Protein 3P9Z (pdb70)

Secondary structure (DSSP, 8-state):
--EEEESSS--TTSEEE--EEEEE----S--TT-SEEEES-HHHHHHHHHHTTT-TTT--TTS-EEESSHHHHHHHHHTT--B------HHHHTT-EEEEEEESS-SS-HHHHHHHTT-EEEEEEEEEEEE----HHHHHHHSPPTT-EEEE-SHHHHHHHHHHS---TT-EEEESSHHHHHHHHHTT--EEE-SSSSHHHHHHHHHHT-

Structure (mmCIF, N/CA/C/O backbone):
data_3P9Z
#
_entry.id   3P9Z
#
_cell.length_a   55.407
_cell.length_b   57.676
_cell.length_c   74.624
_cell.angle_alpha   90.00
_cell.angle_beta   90.00
_cell.angle_gamma   90.00
#
_symmetry.space_group_name_H-M   'P 21 21 21'
#
loop_
_entity.id
_entity.type
_entity.pdbx_description
1 polymer 'Uroporphyrinogen III cosynthase (HemD)'
2 non-polymer 'MALONATE ION'
3 water water
#
loop_
_atom_site.group_PDB
_atom_site.id
_atom_site.type_symbol
_atom_site.label_atom_id
_atom_site.label_alt_id
_atom_site.label_comp_id
_atom_site.label_asym_id
_atom_site.label_entity_id
_atom_site.label_seq_id
_atom_site.pdbx_PDB_ins_code
_atom_site.Cartn_x
_atom_site.Cartn_y
_atom_site.Cartn_z
_atom_site.occupancy
_atom_site.B_iso_or_equiv
_atom_site.auth_seq_id
_atom_site.auth_comp_id
_atom_site.auth_asym_id
_atom_site.auth_atom_id
_atom_site.pdbx_PDB_model_num
ATOM 9 N N . ARG A 1 5 ? 22.022 31.547 -0.707 1.00 36.91 2 ARG A N 1
ATOM 10 C CA . ARG A 1 5 ? 20.814 31.107 0.002 1.00 35.07 2 ARG A CA 1
ATOM 11 C C . ARG A 1 5 ? 21.126 30.745 1.460 1.00 33.61 2 ARG A C 1
ATOM 12 O O . ARG A 1 5 ? 22.167 30.166 1.731 1.00 33.15 2 ARG A O 1
ATOM 20 N N . GLU A 1 6 ? 20.227 31.102 2.377 1.00 32.04 3 GLU A N 1
ATOM 21 C CA . GLU A 1 6 ? 20.371 30.781 3.797 1.00 31.51 3 GLU A CA 1
ATOM 22 C C . GLU A 1 6 ? 20.037 29.314 4.078 1.00 29.79 3 GLU A C 1
ATOM 23 O O . GLU A 1 6 ? 19.013 28.822 3.629 1.00 29.40 3 GLU A O 1
ATOM 29 N N . ILE A 1 7 ? 20.882 28.645 4.851 1.00 28.08 4 ILE A N 1
ATOM 30 C CA . ILE A 1 7 ? 20.649 27.269 5.272 1.00 27.14 4 ILE A CA 1
ATOM 31 C C . ILE A 1 7 ? 20.059 27.243 6.701 1.00 27.04 4 ILE A C 1
ATOM 32 O O . ILE A 1 7 ? 20.677 27.744 7.657 1.00 27.12 4 ILE A O 1
ATOM 37 N N . VAL A 1 8 ? 18.861 26.669 6.825 1.00 25.51 5 VAL A N 1
ATOM 38 C CA . VAL A 1 8 ? 18.142 26.596 8.102 1.00 24.94 5 VAL A CA 1
ATOM 39 C C . VAL A 1 8 ? 17.861 25.141 8.527 1.00 24.69 5 VAL A C 1
ATOM 40 O O . VAL A 1 8 ? 17.294 24.356 7.766 1.00 24.49 5 VAL A O 1
ATOM 44 N N . TRP A 1 9 ? 18.262 24.799 9.753 1.00 24.21 6 TRP A N 1
ATOM 45 C CA . TRP A 1 9 ? 17.996 23.490 10.337 1.00 23.58 6 TRP A CA 1
ATOM 46 C C . TRP A 1 9 ? 16.641 23.520 11.038 1.00 24.42 6 TRP A C 1
ATOM 47 O O . TRP A 1 9 ? 16.346 24.439 11.816 1.00 24.64 6 TRP A O 1
ATOM 58 N N . VAL A 1 10 ? 15.819 22.516 10.757 1.00 23.66 7 VAL A N 1
ATOM 59 C CA . VAL A 1 10 ? 14.556 22.312 11.439 1.00 22.84 7 VAL A CA 1
ATOM 60 C C . VAL A 1 10 ? 14.761 20.986 12.166 1.00 23.15 7 VAL A C 1
ATOM 61 O O . VAL A 1 10 ? 14.682 19.908 11.568 1.00 21.55 7 VAL A O 1
ATOM 65 N N . HIS A 1 11 ? 15.043 21.084 13.464 1.00 23.34 8 HIS A N 1
ATOM 66 C CA . HIS A 1 11 ? 15.709 20.017 14.200 1.00 24.11 8 HIS A CA 1
ATOM 67 C C . HIS A 1 11 ? 15.509 20.250 15.718 1.00 24.64 8 HIS A C 1
ATOM 68 O O . HIS A 1 11 ? 14.878 21.226 16.138 1.00 23.86 8 HIS A O 1
ATOM 75 N N . SER A 1 12 ? 16.027 19.351 16.537 1.00 25.45 9 SER A N 1
ATOM 76 C CA . SER A 1 12 ? 15.771 19.418 17.992 1.00 26.54 9 SER A CA 1
ATOM 77 C C . SER A 1 12 ? 16.835 20.197 18.776 1.00 27.05 9 SER A C 1
ATOM 78 O O . SER A 1 12 ? 16.636 20.518 19.949 1.00 27.09 9 SER A O 1
ATOM 81 N N . GLN A 1 13 ? 17.947 20.511 18.117 1.00 28.25 10 GLN A N 1
ATOM 82 C CA . GLN A 1 13 ? 19.085 21.142 18.774 1.00 29.23 10 GLN A CA 1
ATOM 83 C C . GLN A 1 13 ? 19.739 22.144 17.856 1.00 29.15 10 GLN A C 1
ATOM 84 O O . GLN A 1 13 ? 19.774 21.946 16.646 1.00 29.20 10 GLN A O 1
ATOM 90 N N . ARG A 1 14 ? 20.260 23.215 18.439 1.00 28.57 11 ARG A N 1
ATOM 91 C CA . ARG A 1 14 ? 20.932 24.259 17.690 1.00 28.72 11 ARG A CA 1
ATOM 92 C C . ARG A 1 14 ? 22.215 23.717 17.072 1.00 27.78 11 ARG A C 1
ATOM 93 O O . ARG A 1 14 ? 22.987 22.998 17.722 1.00 26.25 11 ARG A O 1
ATOM 101 N N . ILE A 1 15 ? 22.399 24.027 15.794 1.00 27.26 12 ILE A N 1
ATOM 102 C CA . ILE A 1 15 ? 23.632 23.713 15.094 1.00 27.15 12 ILE A CA 1
ATOM 103 C C . ILE A 1 15 ? 24.302 25.049 14.722 1.00 27.63 12 ILE A C 1
ATOM 104 O O . ILE A 1 15 ? 24.047 25.622 13.659 1.00 28.06 12 ILE A O 1
ATOM 109 N N . ALA A 1 16 ? 25.117 25.556 15.649 1.00 27.41 13 ALA A N 1
ATOM 110 C CA . ALA A 1 16 ? 25.839 26.837 15.495 1.00 27.16 13 ALA A CA 1
ATOM 111 C C . ALA A 1 16 ? 26.845 26.746 14.354 1.00 26.55 13 ALA A C 1
ATOM 112 O O . ALA A 1 16 ? 27.493 25.730 14.216 1.00 25.72 13 ALA A O 1
ATOM 114 N N . PRO A 1 17 ? 26.994 27.814 13.544 1.00 27.01 14 PRO A N 1
ATOM 115 C CA . PRO A 1 17 ? 26.343 29.117 13.628 1.00 26.95 14 PRO A CA 1
ATOM 116 C C . PRO A 1 17 ? 25.074 29.197 12.765 1.00 26.80 14 PRO A C 1
ATOM 117 O O . PRO A 1 17 ? 24.565 30.288 12.511 1.00 26.28 14 PRO A O 1
ATOM 121 N N . TYR A 1 18 ? 24.549 28.050 12.338 1.00 26.84 15 TYR A N 1
ATOM 122 C CA . TYR A 1 18 ? 23.413 28.055 11.408 1.00 26.53 15 TYR A CA 1
ATOM 123 C C . TYR A 1 18 ? 22.120 28.376 12.136 1.00 27.12 15 TYR A C 1
ATOM 124 O O . TYR A 1 18 ? 21.893 27.890 13.248 1.00 27.00 15 TYR A O 1
ATOM 133 N N . LYS A 1 19 ? 21.264 29.164 11.492 1.00 27.19 16 LYS A N 1
ATOM 134 C CA . LYS A 1 19 ? 19.897 29.363 11.969 1.00 28.12 16 LYS A CA 1
ATOM 135 C C . LYS A 1 19 ? 19.240 27.977 12.198 1.00 28.10 16 LYS A C 1
ATOM 136 O O . LYS A 1 19 ? 19.331 27.072 11.355 1.00 27.40 16 LYS A O 1
ATOM 142 N N . THR A 1 20 ? 18.627 27.805 13.360 1.00 27.91 17 THR A N 1
ATOM 143 C CA . THR A 1 20 ? 17.928 26.567 13.681 1.00 27.98 17 THR A CA 1
ATOM 144 C C . THR A 1 20 ? 16.522 26.839 14.230 1.00 28.07 17 THR A C 1
ATOM 145 O O . THR A 1 20 ? 16.346 27.635 15.154 1.00 28.17 17 THR A O 1
ATOM 149 N N . LEU A 1 21 ? 15.533 26.150 13.671 1.00 27.25 18 LEU A N 1
ATOM 150 C CA . LEU A 1 21 ? 14.161 26.229 14.165 1.00 27.15 18 LEU A CA 1
ATOM 151 C C . LEU A 1 21 ? 13.896 25.030 15.072 1.00 26.16 18 LEU A C 1
ATOM 152 O O . LEU A 1 21 ? 13.903 23.887 14.607 1.00 26.04 18 LEU A O 1
ATOM 157 N N . ILE A 1 22 ? 13.687 25.288 16.361 1.00 25.54 19 ILE A N 1
ATOM 158 C CA . ILE A 1 22 ? 13.373 24.223 17.319 1.00 25.00 19 ILE A CA 1
ATOM 159 C C . ILE A 1 22 ? 11.914 24.417 17.689 1.00 25.22 19 ILE A C 1
ATOM 160 O O . ILE A 1 22 ? 11.570 25.218 18.579 1.00 24.43 19 ILE A O 1
ATOM 165 N N . LEU A 1 23 ? 11.050 23.686 16.992 1.00 24.39 20 LEU A N 1
ATOM 166 C CA . LEU A 1 23 ? 9.618 23.923 17.092 1.00 24.39 20 LEU A CA 1
ATOM 167 C C . LEU A 1 23 ? 8.878 22.931 17.983 1.00 24.47 20 LEU A C 1
ATOM 168 O O . LEU A 1 23 ? 7.680 23.084 18.227 1.00 23.59 20 LEU A O 1
ATOM 173 N N . ASN A 1 24 ? 9.586 21.895 18.421 1.00 25.14 21 ASN A N 1
ATOM 174 C CA . ASN A 1 24 ? 9.008 20.846 19.261 1.00 25.80 21 ASN A CA 1
ATOM 175 C C . ASN A 1 24 ? 9.713 20.878 20.594 1.00 26.32 21 ASN A C 1
ATOM 176 O O . ASN A 1 24 ? 10.801 21.443 20.699 1.00 26.48 21 ASN A O 1
ATOM 181 N N . GLU A 1 25 ? 9.106 20.263 21.598 1.00 26.99 22 GLU A N 1
ATOM 182 C CA . GLU A 1 25 ? 9.730 20.138 22.906 1.00 28.52 22 GLU A CA 1
ATOM 183 C C . GLU A 1 25 ? 9.334 18.810 23.556 1.00 28.85 22 GLU A C 1
ATOM 184 O O . GLU A 1 25 ? 8.289 18.244 23.264 1.00 29.07 22 GLU A O 1
ATOM 190 N N . PHE A 1 26 ? 10.212 18.307 24.404 1.00 30.05 23 PHE A N 1
ATOM 191 C CA . PHE A 1 26 ? 9.997 17.041 25.074 1.00 31.79 23 PHE A CA 1
ATOM 192 C C . PHE A 1 26 ? 9.364 17.265 26.416 1.00 32.29 23 PHE A C 1
ATOM 193 O O . PHE A 1 26 ? 9.760 18.145 27.166 1.00 33.35 23 PHE A O 1
ATOM 201 N N . CYS A 1 27 ? 8.321 16.504 26.673 1.00 33.03 24 CYS A N 1
ATOM 202 C CA A CYS A 1 27 ? 7.661 16.557 27.963 0.50 33.34 24 CYS A CA 1
ATOM 203 C CA B CYS A 1 27 ? 7.599 16.540 27.932 0.50 33.71 24 CYS A CA 1
ATOM 204 C C . CYS A 1 27 ? 7.882 15.229 28.683 1.00 33.26 24 CYS A C 1
ATOM 205 O O . CYS A 1 27 ? 7.755 14.155 28.104 1.00 33.24 24 CYS A O 1
ATOM 210 N N . TYR A 1 28 ? 8.267 15.323 29.950 1.00 33.10 25 TYR A N 1
ATOM 211 C CA . TYR A 1 28 ? 8.634 14.147 30.740 1.00 33.24 25 TYR A CA 1
ATOM 212 C C . TYR A 1 28 ? 7.541 13.713 31.702 1.00 33.92 25 TYR A C 1
ATOM 213 O O . TYR A 1 28 ? 6.905 14.559 32.336 1.00 34.45 25 TYR A O 1
ATOM 222 N N . TYR A 1 29 ? 7.324 12.396 31.781 1.00 33.93 26 TYR A N 1
ATOM 223 C CA . TYR A 1 29 ? 6.341 11.794 32.676 1.00 34.37 26 TYR A CA 1
ATOM 224 C C . TYR A 1 29 ? 7.032 10.842 33.645 1.00 34.25 26 TYR A C 1
ATOM 225 O O . TYR A 1 29 ? 7.793 9.965 33.228 1.00 33.76 26 TYR A O 1
ATOM 234 N N . PRO A 1 30 ? 6.783 11.021 34.950 1.00 34.49 27 PRO A N 1
ATOM 235 C CA . PRO A 1 30 ? 7.394 10.130 35.938 1.00 34.04 27 PRO A CA 1
ATOM 236 C C . PRO A 1 30 ? 7.026 8.659 35.714 1.00 33.18 27 PRO A C 1
ATOM 237 O O . PRO A 1 30 ? 5.921 8.336 35.274 1.00 32.65 27 PRO A O 1
ATOM 241 N N . LEU A 1 31 ? 7.970 7.782 36.002 1.00 32.77 28 LEU A N 1
ATOM 242 C CA . LEU A 1 31 ? 7.708 6.356 35.972 1.00 32.52 28 LEU A CA 1
ATOM 243 C C . LEU A 1 31 ? 7.039 5.959 37.282 1.00 32.44 28 LEU A C 1
ATOM 244 O O . LEU A 1 31 ? 7.660 6.010 38.360 1.00 32.41 28 LEU A O 1
ATOM 249 N N . GLU A 1 32 ? 5.773 5.573 37.173 1.00 32.37 29 GLU A N 1
ATOM 250 C CA . GLU A 1 32 ? 4.931 5.226 38.317 1.00 32.91 29 GLU A CA 1
ATOM 251 C C . GLU A 1 32 ? 5.083 3.756 38.700 1.00 32.98 29 GLU A C 1
ATOM 252 O O . GLU A 1 32 ? 5.021 3.405 39.894 1.00 33.54 29 GLU A O 1
ATOM 254 N N . LEU A 1 33 ? 5.278 2.914 37.680 1.00 32.10 30 LEU A N 1
ATOM 255 C CA . LEU A 1 33 ? 5.444 1.467 37.823 1.00 31.26 30 LEU A CA 1
ATOM 256 C C . LEU A 1 33 ? 6.585 1.048 38.773 1.00 30.88 30 LEU A C 1
ATOM 257 O O . LEU A 1 33 ? 7.655 1.684 38.816 1.00 30.58 30 LEU A O 1
ATOM 259 N N . ASP A 1 34 ? 6.346 -0.020 39.529 1.00 29.86 31 ASP A N 1
ATOM 260 C CA . ASP A 1 34 ? 7.390 -0.694 40.299 1.00 29.40 31 ASP A CA 1
ATOM 261 C C . ASP A 1 34 ? 8.231 -1.535 39.323 1.00 28.58 31 ASP A C 1
ATOM 262 O O . ASP A 1 34 ? 7.693 -2.437 38.661 1.00 28.61 31 ASP A O 1
ATOM 267 N N . PRO A 1 35 ? 9.548 -1.243 39.211 1.00 27.61 32 PRO A N 1
ATOM 268 C CA . PRO A 1 35 ? 10.352 -2.035 38.275 1.00 26.63 32 PRO A CA 1
ATOM 269 C C . PRO A 1 35 ? 10.851 -3.414 38.791 1.00 25.54 32 PRO A C 1
ATOM 270 O O . PRO A 1 35 ? 11.510 -4.117 38.044 1.00 24.75 32 PRO A O 1
ATOM 274 N N . THR A 1 36 ? 10.513 -3.788 40.031 1.00 24.12 33 THR A N 1
ATOM 275 C CA . THR A 1 36 ? 10.903 -5.075 40.630 1.00 23.59 33 THR A CA 1
ATOM 276 C C . THR A 1 36 ? 10.713 -6.344 39.752 1.00 23.27 33 THR A C 1
ATOM 277 O O . THR A 1 36 ? 11.585 -7.192 39.730 1.00 22.74 33 THR A O 1
ATOM 281 N N . PRO A 1 37 ? 9.569 -6.477 39.038 1.00 23.40 34 PRO A N 1
ATOM 282 C CA . PRO A 1 37 ? 9.380 -7.670 38.194 1.00 23.23 34 PRO A CA 1
ATOM 283 C C . PRO A 1 37 ? 10.292 -7.809 36.967 1.00 23.09 34 PRO A C 1
ATOM 284 O O . PRO A 1 37 ? 10.259 -8.857 36.311 1.00 23.30 34 PRO A O 1
ATOM 288 N N . PHE A 1 38 ? 11.090 -6.789 36.652 1.00 22.39 35 PHE A N 1
ATOM 289 C CA . PHE A 1 38 ? 11.817 -6.775 35.366 1.00 21.51 35 PHE A CA 1
ATOM 290 C C . PHE A 1 38 ? 13.316 -7.031 35.465 1.00 20.84 35 PHE A C 1
ATOM 291 O O . PHE A 1 38 ? 14.006 -6.416 36.293 1.00 19.85 35 PHE A O 1
ATOM 299 N N . ASN A 1 39 ? 13.823 -7.901 34.589 1.00 20.21 36 ASN A N 1
ATOM 300 C CA . ASN A 1 39 ? 15.282 -8.116 34.502 1.00 21.04 36 ASN A CA 1
ATOM 301 C C . ASN A 1 39 ? 15.916 -7.621 33.192 1.00 21.41 36 ASN A C 1
ATOM 302 O O . ASN A 1 39 ? 17.092 -7.901 32.909 1.00 21.72 36 ASN A O 1
ATOM 307 N N . ALA A 1 40 ? 15.134 -6.892 32.401 1.00 21.65 37 ALA A N 1
ATOM 308 C CA . ALA A 1 40 ? 15.637 -6.238 31.202 1.00 22.16 37 ALA A CA 1
ATOM 309 C C . ALA A 1 40 ? 14.865 -4.966 30.921 1.00 22.03 37 ALA A C 1
ATOM 310 O O . ALA A 1 40 ? 13.636 -4.930 31.041 1.00 22.54 37 ALA A O 1
ATOM 312 N N . LEU A 1 41 ? 15.590 -3.928 30.528 1.00 22.39 38 LEU A N 1
ATOM 313 C CA . LEU A 1 41 ? 14.962 -2.711 30.047 1.00 22.53 38 LEU A CA 1
ATOM 314 C C . LEU A 1 41 ? 15.285 -2.565 28.566 1.00 22.68 38 LEU A C 1
ATOM 315 O O . LEU A 1 41 ? 16.343 -3.009 28.101 1.00 22.66 38 LEU A O 1
ATOM 320 N N . ILE A 1 42 ? 14.391 -1.924 27.831 1.00 22.77 39 ILE A N 1
ATOM 321 C CA . ILE A 1 42 ? 14.705 -1.585 26.458 1.00 23.45 39 ILE A CA 1
ATOM 322 C C . ILE A 1 42 ? 14.329 -0.141 26.133 1.00 23.82 39 ILE A C 1
ATOM 323 O O . ILE A 1 42 ? 13.289 0.360 26.573 1.00 23.58 39 ILE A O 1
ATOM 328 N N . PHE A 1 43 ? 15.222 0.515 25.392 1.00 24.12 40 PHE A N 1
ATOM 329 C CA . PHE A 1 43 ? 15.089 1.896 24.971 1.00 24.75 40 PHE A CA 1
ATOM 330 C C . PHE A 1 43 ? 15.277 1.969 23.457 1.00 25.77 40 PHE A C 1
ATOM 331 O O . PHE A 1 43 ? 16.092 1.226 22.895 1.00 25.70 40 PHE A O 1
ATOM 339 N N . THR A 1 44 ? 14.518 2.850 22.811 1.00 26.04 41 THR A N 1
ATOM 340 C CA . THR A 1 44 ? 14.712 3.157 21.392 1.00 27.31 41 THR A CA 1
ATOM 341 C C . THR A 1 44 ? 15.226 4.587 21.217 1.00 27.82 41 THR A C 1
ATOM 342 O O . THR A 1 44 ? 15.736 4.924 20.165 1.00 28.55 41 THR A O 1
ATOM 346 N N . SER A 1 45 ? 15.085 5.427 22.241 1.00 28.47 42 SER A N 1
ATOM 347 C CA . SER A 1 45 ? 15.528 6.832 22.155 1.00 28.90 42 SER A CA 1
ATOM 348 C C . SER A 1 45 ? 16.327 7.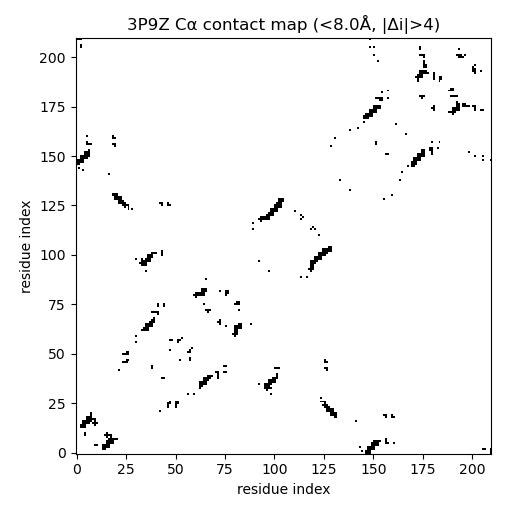274 23.384 1.00 28.89 42 SER A C 1
ATOM 349 O O . SER A 1 45 ? 16.036 6.860 24.508 1.00 29.92 42 SER A O 1
ATOM 352 N N . LYS A 1 46 ? 17.308 8.144 23.179 1.00 28.51 43 LYS A N 1
ATOM 353 C CA . LYS A 1 46 ? 17.995 8.781 24.298 1.00 28.64 43 LYS A CA 1
ATOM 354 C C . LYS A 1 46 ? 17.046 9.632 25.169 1.00 27.83 43 LYS A C 1
ATOM 355 O O . LYS A 1 46 ? 17.313 9.893 26.350 1.00 27.87 43 LYS A O 1
ATOM 361 N N . ASN A 1 47 ? 15.926 10.053 24.595 1.00 27.66 44 ASN A N 1
ATOM 362 C CA . ASN A 1 47 ? 15.001 10.920 25.322 1.00 27.39 44 ASN A CA 1
ATOM 363 C C . ASN A 1 47 ? 14.296 10.229 26.482 1.00 26.74 44 ASN A C 1
ATOM 364 O O . ASN A 1 47 ? 13.937 10.875 27.474 1.00 26.46 44 ASN A O 1
ATOM 369 N N . ALA A 1 48 ? 14.115 8.916 26.350 1.00 25.81 45 ALA A N 1
ATOM 370 C CA . ALA A 1 48 ? 13.599 8.087 27.442 1.00 25.52 45 ALA A CA 1
ATOM 371 C C . ALA A 1 48 ? 14.632 7.962 28.566 1.00 25.80 45 ALA A C 1
ATOM 372 O O . ALA A 1 48 ? 14.266 7.948 29.737 1.00 25.64 45 ALA A O 1
ATOM 374 N N . VAL A 1 49 ? 15.922 7.912 28.217 1.00 25.94 46 VAL A N 1
ATOM 375 C CA . VAL A 1 49 ? 16.973 7.934 29.242 1.00 26.54 46 VAL A CA 1
ATOM 376 C C . VAL A 1 49 ? 16.979 9.274 30.003 1.00 27.30 46 VAL A C 1
ATOM 377 O O . VAL A 1 49 ? 16.975 9.298 31.246 1.00 26.71 46 VAL A O 1
ATOM 381 N N . PHE A 1 50 ? 16.964 10.384 29.257 1.00 27.93 47 PHE A N 1
ATOM 382 C CA . PHE A 1 50 ? 16.980 11.718 29.878 1.00 28.52 47 PHE A CA 1
ATOM 383 C C . PHE A 1 50 ? 15.767 11.970 30.763 1.00 28.12 47 PHE A C 1
ATOM 384 O O . PHE A 1 50 ? 15.873 12.620 31.792 1.00 28.88 47 PHE A O 1
ATOM 392 N N . SER A 1 51 ? 14.620 11.459 30.338 1.00 28.35 48 SER A N 1
ATOM 393 C CA . SER A 1 51 ? 13.402 11.525 31.113 1.00 28.52 48 SER A CA 1
ATOM 394 C C . SER A 1 51 ? 13.585 10.853 32.470 1.00 28.73 48 SER A C 1
ATOM 395 O O . SER A 1 51 ? 13.232 11.432 33.490 1.00 29.33 48 SER A O 1
ATOM 398 N N . LEU A 1 52 ? 14.124 9.635 32.485 1.00 29.05 49 LEU A N 1
ATOM 399 C CA . LEU A 1 52 ? 14.349 8.909 33.753 1.00 29.23 49 LEU A CA 1
ATOM 400 C C . LEU A 1 52 ? 15.298 9.668 34.681 1.00 29.70 49 LEU A C 1
ATOM 401 O O . LEU A 1 52 ? 14.995 9.873 35.852 1.00 29.86 49 LEU A O 1
ATOM 406 N N . LEU A 1 53 ? 16.425 10.110 34.132 1.00 30.42 50 LEU A N 1
ATOM 407 C CA . LEU A 1 53 ? 17.391 10.931 34.856 1.00 31.22 50 LEU A CA 1
ATOM 408 C C . LEU A 1 53 ? 16.782 12.166 35.562 1.00 31.84 50 LEU A C 1
ATOM 409 O O . LEU A 1 53 ? 17.141 12.474 36.706 1.00 31.98 50 LEU A O 1
ATOM 414 N N . GLU A 1 54 ? 15.862 12.852 34.885 1.00 32.35 51 GLU A N 1
ATOM 415 C CA . GLU A 1 54 ? 15.244 14.061 35.426 1.00 33.15 51 GLU A CA 1
ATOM 416 C C . GLU A 1 54 ? 14.119 13.799 36.431 1.00 32.73 51 GLU A C 1
ATOM 417 O O . GLU A 1 54 ? 14.138 14.349 37.534 1.00 32.91 51 GLU A O 1
ATOM 423 N N . THR A 1 55 ? 13.134 12.982 36.055 1.00 32.30 52 THR A N 1
ATOM 424 C CA . THR A 1 55 ? 11.957 12.775 36.898 1.00 32.22 52 THR A CA 1
ATOM 425 C C . THR A 1 55 ? 12.282 11.948 38.145 1.00 32.70 52 THR A C 1
ATOM 426 O O . THR A 1 55 ? 11.530 11.971 39.115 1.00 32.43 52 THR A O 1
ATOM 430 N N . LEU A 1 56 ? 13.392 11.210 38.102 1.00 33.32 53 LEU A N 1
ATOM 431 C CA . LEU A 1 56 ? 13.759 10.293 39.185 1.00 34.13 53 LEU A CA 1
ATOM 432 C C . LEU A 1 56 ? 15.124 10.595 39.810 1.00 34.65 53 LEU A C 1
ATOM 433 O O . LEU A 1 56 ? 15.666 9.752 40.508 1.00 34.78 53 LEU A O 1
ATOM 438 N N . LYS A 1 57 ? 15.669 11.786 39.558 1.00 35.83 54 LYS A N 1
ATOM 439 C CA . LYS A 1 57 ? 16.991 12.191 40.074 1.00 36.61 54 LYS A CA 1
ATOM 440 C C . LYS A 1 57 ? 17.119 11.928 41.577 1.00 37.31 54 LYS A C 1
ATOM 441 O O . LYS A 1 57 ? 16.209 12.253 42.344 1.00 36.89 54 LYS A O 1
ATOM 443 N N . ASN A 1 58 ? 18.234 11.300 41.961 1.00 38.30 55 ASN A N 1
ATOM 444 C CA . ASN A 1 58 ? 18.534 10.903 43.350 1.00 39.86 55 ASN A CA 1
ATOM 445 C C . ASN A 1 58 ? 17.563 9.896 43.995 1.00 40.54 55 ASN A C 1
ATOM 446 O O . ASN A 1 58 ? 17.767 9.491 45.143 1.00 41.52 55 ASN A O 1
ATOM 448 N N . SER A 1 59 ? 16.530 9.478 43.263 1.00 40.98 56 SER A N 1
ATOM 449 C CA A SER A 1 59 ? 15.528 8.552 43.794 0.50 40.83 56 SER A CA 1
ATOM 450 C CA B SER A 1 59 ? 15.533 8.545 43.803 0.50 40.87 56 SER A CA 1
ATOM 451 C C . SER A 1 59 ? 16.094 7.132 43.884 1.00 40.99 56 SER A C 1
ATOM 452 O O . SER A 1 59 ? 16.969 6.752 43.078 1.00 41.33 56 SER A O 1
ATOM 457 N N . PRO A 1 60 ? 15.618 6.338 44.869 1.00 40.45 57 PRO A N 1
ATOM 458 C CA . PRO A 1 60 ? 16.056 4.940 44.835 1.00 39.91 57 PRO A CA 1
ATOM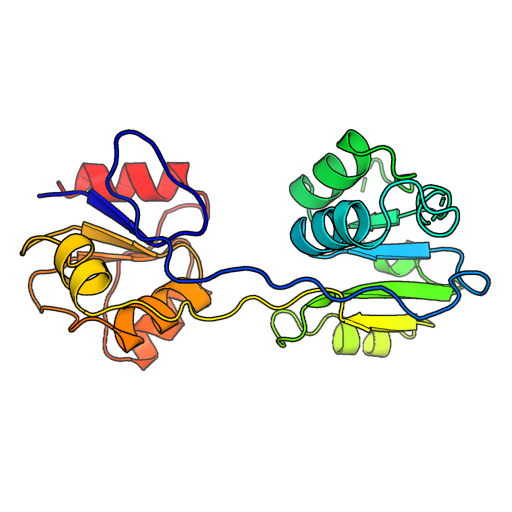 459 C C . PRO A 1 60 ? 15.516 4.189 43.606 1.00 39.00 57 PRO A C 1
ATOM 460 O O . PRO A 1 60 ? 16.116 3.197 43.191 1.00 39.08 57 PRO A O 1
ATOM 464 N N . LYS A 1 61 ? 14.413 4.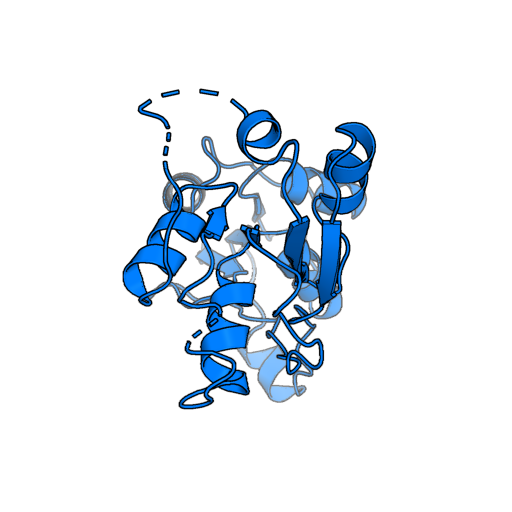664 43.025 1.00 37.67 58 LYS A N 1
ATOM 465 C CA . LYS A 1 61 ? 13.860 4.031 41.832 1.00 36.41 58 LYS A CA 1
ATOM 466 C C . LYS A 1 61 ? 14.837 4.108 40.651 1.00 35.38 58 LYS A C 1
ATOM 467 O O . LYS A 1 61 ? 14.975 3.148 39.898 1.00 35.14 58 LYS A O 1
ATOM 473 N N . LEU A 1 62 ? 15.531 5.236 40.525 1.00 34.22 59 LEU A N 1
ATOM 474 C CA . LEU A 1 62 ? 16.526 5.414 39.488 1.00 33.03 59 LEU A CA 1
ATOM 475 C C . LEU A 1 62 ? 17.722 4.467 39.667 1.00 32.61 59 LEU A C 1
ATOM 476 O O . LEU A 1 62 ? 18.205 3.885 38.687 1.00 31.06 59 LEU A O 1
ATOM 481 N N . LYS A 1 63 ? 18.205 4.333 40.904 1.00 32.48 60 LYS A N 1
ATOM 482 C CA . LYS A 1 63 ? 19.285 3.396 41.197 1.00 32.64 60 LYS A CA 1
ATOM 483 C C . LYS A 1 63 ? 18.891 1.982 40.789 1.00 32.25 60 LYS A C 1
ATOM 484 O O . LYS A 1 63 ? 19.696 1.297 40.140 1.00 31.69 60 LYS A O 1
ATOM 503 N N . LEU A 1 65 ? 16.701 1.090 38.516 1.00 30.16 62 LEU A N 1
ATOM 504 C CA . LEU A 1 65 ? 16.683 1.093 37.054 1.00 29.19 62 LEU A CA 1
ATOM 505 C C . LEU A 1 65 ? 18.091 1.047 36.443 1.00 29.03 62 LEU A C 1
ATOM 506 O O . LEU A 1 65 ? 18.311 0.388 35.412 1.00 29.23 62 LEU A O 1
ATOM 511 N N . GLN A 1 66 ? 19.032 1.748 37.071 1.00 28.12 63 GLN A N 1
ATOM 512 C CA . GLN A 1 66 ? 20.415 1.741 36.613 1.00 28.58 63 GLN A CA 1
ATOM 513 C C . GLN A 1 66 ? 21.082 0.388 36.862 1.00 28.61 63 GLN A C 1
ATOM 514 O O . GLN A 1 66 ? 22.180 0.125 36.344 1.00 28.43 63 GLN A O 1
ATOM 520 N N . ASN A 1 67 ? 20.403 -0.453 37.643 1.00 27.87 64 ASN A N 1
ATOM 521 C CA . ASN A 1 67 ? 20.900 -1.777 38.003 1.00 28.38 64 ASN A CA 1
ATOM 522 C C . ASN A 1 67 ? 20.324 -2.914 37.148 1.00 27.34 64 ASN A C 1
ATOM 523 O O . ASN A 1 67 ? 20.755 -4.046 37.265 1.00 27.76 64 ASN A O 1
ATOM 528 N N . ILE A 1 68 ? 19.340 -2.610 36.307 1.00 26.36 65 ILE A N 1
ATOM 529 C CA . ILE A 1 68 ? 18.671 -3.618 35.493 1.00 25.55 65 ILE A CA 1
ATOM 530 C C . ILE A 1 68 ? 19.283 -3.616 34.093 1.00 25.20 65 ILE A C 1
ATOM 531 O O . ILE A 1 68 ? 19.294 -2.571 33.429 1.00 26.08 65 ILE A O 1
ATOM 536 N N . PRO A 1 69 ? 19.814 -4.769 33.645 1.00 24.97 66 PRO A N 1
ATOM 537 C CA . PRO A 1 69 ? 20.446 -4.799 32.311 1.00 24.88 66 PRO A CA 1
ATOM 538 C C . PRO A 1 69 ? 19.576 -4.130 31.230 1.00 24.48 66 PRO A C 1
ATOM 539 O O . PRO A 1 69 ? 18.391 -4.453 31.092 1.00 23.42 66 PRO A O 1
ATOM 543 N N . ALA A 1 70 ? 20.187 -3.189 30.503 1.00 24.25 67 ALA A N 1
ATOM 544 C CA . ALA A 1 70 ? 19.507 -2.353 29.525 1.00 24.62 67 ALA A CA 1
ATOM 545 C C . ALA A 1 70 ? 19.963 -2.669 28.094 1.00 25.50 67 ALA A C 1
ATOM 546 O O . ALA A 1 70 ? 21.167 -2.828 27.829 1.00 25.44 67 ALA A O 1
ATOM 548 N N . TYR A 1 71 ? 18.981 -2.764 27.200 1.00 25.74 68 TYR A N 1
ATOM 549 C CA . TYR A 1 71 ? 19.181 -3.040 25.789 1.00 26.60 68 TYR A CA 1
ATOM 550 C C . TYR A 1 71 ? 18.759 -1.811 25.002 1.00 27.89 68 TYR A C 1
ATOM 551 O O . TYR A 1 71 ? 17.896 -1.031 25.449 1.00 26.75 68 TYR A O 1
ATOM 560 N N . ALA A 1 72 ? 19.396 -1.612 23.849 1.00 28.76 69 ALA A N 1
ATOM 561 C CA . ALA A 1 72 ? 19.062 -0.491 22.997 1.00 30.40 69 ALA A CA 1
ATOM 562 C C . ALA A 1 72 ? 19.088 -0.929 21.543 1.00 31.87 69 ALA A C 1
ATOM 563 O O . ALA A 1 72 ? 19.735 -1.913 21.187 1.00 32.16 69 ALA A O 1
ATOM 565 N N . LEU A 1 73 ? 18.388 -0.194 20.703 1.00 33.74 70 LEU A N 1
ATOM 566 C CA . LEU A 1 73 ? 18.249 -0.601 19.320 1.00 35.96 70 LEU A CA 1
ATOM 567 C C . LEU A 1 73 ? 19.283 0.043 18.408 1.00 36.90 70 LEU A C 1
ATOM 568 O O . LEU A 1 73 ? 19.518 -0.429 17.288 1.00 38.17 70 LEU A O 1
ATOM 573 N N . SER A 1 74 ? 19.908 1.107 18.890 1.00 37.06 71 SER A N 1
ATOM 574 C CA . SER A 1 74 ? 20.916 1.800 18.107 1.00 37.79 71 SER A CA 1
ATOM 575 C C . SER A 1 74 ? 22.112 2.103 18.989 1.00 38.06 71 SER A C 1
ATOM 576 O O . SER A 1 74 ? 21.985 2.133 20.224 1.00 36.96 71 SER A O 1
ATOM 579 N N . GLU A 1 75 ? 23.270 2.313 18.353 1.00 38.19 72 GLU A N 1
ATOM 580 C CA . GLU A 1 75 ? 24.514 2.625 19.066 1.00 38.22 72 GLU A CA 1
ATOM 581 C C . GLU A 1 75 ? 24.437 3.905 19.915 1.00 37.89 72 GLU A C 1
ATOM 582 O O . GLU A 1 75 ? 24.859 3.886 21.081 1.00 37.53 72 GLU A O 1
ATOM 584 N N . PRO A 1 76 ? 23.900 5.012 19.341 1.00 37.40 73 PRO A N 1
ATOM 585 C CA . PRO A 1 76 ? 23.741 6.258 20.096 1.00 36.96 73 PRO A CA 1
ATOM 586 C C . PRO A 1 76 ? 22.960 6.079 21.393 1.00 36.08 73 PRO A C 1
ATOM 587 O O . PRO A 1 76 ? 23.351 6.639 22.421 1.00 36.46 73 PRO A O 1
ATOM 591 N N . THR A 1 77 ? 21.866 5.322 21.348 1.00 34.85 74 THR A N 1
ATOM 592 C CA . THR A 1 77 ? 21.082 5.088 22.557 1.00 34.13 74 THR A CA 1
ATOM 593 C C . THR A 1 77 ? 21.886 4.261 23.564 1.00 33.05 74 THR A C 1
ATOM 594 O O . THR A 1 77 ? 21.879 4.566 24.760 1.00 32.04 74 THR A O 1
ATOM 598 N N . ALA A 1 78 ? 22.580 3.229 23.077 1.00 32.37 75 ALA A N 1
ATOM 599 C CA . ALA A 1 78 ? 23.496 2.437 23.918 1.00 32.39 75 ALA A CA 1
ATOM 600 C C . ALA A 1 78 ? 24.582 3.306 24.557 1.00 32.20 75 ALA A C 1
ATOM 601 O O . ALA A 1 78 ? 24.830 3.208 25.752 1.00 32.13 75 ALA A O 1
ATOM 603 N N . LYS A 1 79 ? 25.206 4.183 23.773 1.00 32.54 76 LYS A N 1
ATOM 604 C CA . LYS A 1 79 ? 26.205 5.105 24.327 1.00 32.46 76 LYS A CA 1
ATOM 605 C C . LYS A 1 79 ? 25.611 6.049 25.389 1.00 31.57 76 LYS A C 1
ATOM 606 O O . LYS A 1 79 ? 26.223 6.285 26.432 1.00 30.31 76 LYS A O 1
ATOM 612 N N . THR A 1 80 ? 24.420 6.571 25.125 1.00 30.49 77 THR A N 1
ATOM 613 C CA . THR A 1 80 ? 23.745 7.436 26.106 1.00 30.05 77 THR A CA 1
ATOM 614 C C . THR A 1 80 ? 23.485 6.716 27.437 1.00 29.67 77 THR A C 1
ATOM 615 O O . THR A 1 80 ? 23.710 7.279 28.510 1.00 28.63 77 THR A O 1
ATOM 619 N N . LEU A 1 81 ? 23.007 5.474 27.354 1.00 29.21 78 LEU A N 1
ATOM 620 C CA . LEU A 1 81 ? 22.819 4.649 28.534 1.00 29.55 78 LEU A CA 1
ATOM 621 C C . LEU A 1 81 ? 24.136 4.449 29.278 1.00 29.95 78 LEU A C 1
ATOM 622 O O . LEU A 1 81 ? 24.209 4.627 30.500 1.00 29.30 78 LEU A O 1
ATOM 627 N N . GLN A 1 82 ? 25.168 4.109 28.511 1.00 30.51 79 GLN A N 1
ATOM 628 C CA . GLN A 1 82 ? 26.498 3.835 29.034 1.00 32.47 79 GLN A CA 1
ATOM 629 C C . GLN A 1 82 ? 27.063 5.072 29.740 1.00 32.55 79 GLN A C 1
ATOM 630 O O . GLN A 1 82 ? 27.524 5.003 30.879 1.00 32.41 79 GLN A O 1
ATOM 636 N N . ASP A 1 83 ? 26.993 6.201 29.051 1.00 33.00 80 ASP A N 1
ATOM 637 C CA . ASP A 1 83 ? 27.474 7.476 29.569 1.00 33.58 80 ASP A CA 1
ATOM 638 C C . ASP A 1 83 ? 26.758 7.934 30.833 1.00 33.42 80 ASP A C 1
ATOM 639 O O . ASP A 1 83 ? 27.325 8.671 31.625 1.00 33.62 80 ASP A O 1
ATOM 644 N N . HIS A 1 84 ? 25.516 7.504 31.028 1.00 32.93 81 HIS A N 1
ATOM 645 C CA . HIS A 1 84 ? 24.768 7.969 32.190 1.00 32.95 81 HIS A CA 1
ATOM 646 C C . HIS A 1 84 ? 24.552 6.925 33.281 1.00 32.36 81 HIS A C 1
ATOM 647 O O . HIS A 1 84 ? 23.567 6.978 34.009 1.00 32.71 81 HIS A O 1
ATOM 654 N N . HIS A 1 85 ? 25.485 5.973 33.378 1.00 32.27 82 HIS A N 1
ATOM 655 C CA . HIS A 1 85 ? 25.583 5.040 34.515 1.00 31.98 82 HIS A CA 1
ATOM 656 C C . HIS A 1 85 ? 24.508 3.940 34.576 1.00 30.69 82 HIS A C 1
ATOM 657 O O . HIS A 1 85 ? 24.267 3.347 35.624 1.00 30.35 82 HIS A O 1
ATOM 664 N N . PHE A 1 86 ? 23.878 3.658 33.444 1.00 29.45 83 PHE A N 1
ATOM 665 C CA . PHE A 1 86 ? 22.978 2.514 33.371 1.00 28.32 83 PHE A CA 1
ATOM 666 C C . PHE A 1 86 ? 23.824 1.272 33.139 1.00 28.02 83 PHE A C 1
ATOM 667 O O . PHE A 1 86 ? 24.964 1.369 32.663 1.00 27.96 83 PHE A O 1
ATOM 675 N N . LYS A 1 87 ? 23.282 0.129 33.535 1.00 27.12 84 LYS A N 1
ATOM 676 C CA . LYS A 1 87 ? 23.874 -1.167 33.273 1.00 26.68 84 LYS A CA 1
ATOM 677 C C . LYS A 1 87 ? 23.537 -1.652 31.851 1.00 26.21 84 LYS A C 1
ATOM 678 O O . LYS A 1 87 ? 22.433 -2.131 31.576 1.00 26.20 84 LYS A O 1
ATOM 684 N N . VAL A 1 88 ? 24.499 -1.554 30.946 1.00 26.08 85 VAL A N 1
ATOM 685 C CA . VAL A 1 88 ? 24.249 -1.958 29.558 1.00 25.37 85 VAL A CA 1
ATOM 686 C C . VAL A 1 88 ? 24.525 -3.455 29.356 1.00 25.69 85 VAL A C 1
ATOM 687 O O . VAL A 1 88 ? 25.627 -3.928 29.625 1.00 25.80 85 VAL A O 1
ATOM 691 N N . ALA A 1 89 ? 23.525 -4.186 28.873 1.00 25.67 86 ALA A N 1
ATOM 692 C CA . ALA A 1 89 ? 23.659 -5.623 28.649 1.00 26.80 86 ALA A CA 1
ATOM 693 C C . ALA A 1 89 ? 24.603 -5.964 27.507 1.00 27.37 86 ALA A C 1
ATOM 694 O O . ALA A 1 89 ? 24.757 -5.190 26.561 1.00 27.42 86 ALA A O 1
ATOM 696 N N . PHE A 1 90 ? 25.242 -7.129 27.623 1.00 28.24 87 PHE A N 1
ATOM 697 C CA . PHE A 1 90 ? 26.027 -7.726 26.561 1.00 29.26 87 PHE A CA 1
ATOM 698 C C . PHE A 1 90 ? 25.159 -7.901 25.313 1.00 30.28 87 PHE A C 1
ATOM 699 O O . PHE A 1 90 ? 24.126 -8.558 25.369 1.00 30.02 87 PHE A O 1
ATOM 715 N N . GLY A 1 92 ? 26.650 -8.738 22.099 1.00 34.06 89 GLY A N 1
ATOM 716 C CA . GLY A 1 92 ? 27.413 -9.461 21.129 1.00 34.24 89 GLY A CA 1
ATOM 717 C C . GLY A 1 92 ? 28.597 -8.731 20.558 1.00 34.73 89 GLY A C 1
ATOM 718 O O . GLY A 1 92 ? 28.759 -7.559 20.721 1.00 34.01 89 GLY A O 1
ATOM 719 N N . GLU A 1 93 ? 29.419 -9.483 19.864 1.00 35.60 90 GLU A N 1
ATOM 720 C CA . GLU A 1 93 ? 30.572 -8.958 19.195 1.00 36.51 90 GLU A CA 1
ATOM 721 C C . GLU A 1 93 ? 30.149 -8.348 17.888 1.00 36.43 90 GLU A C 1
ATOM 722 O O . GLU A 1 93 ? 29.219 -8.779 17.268 1.00 36.98 90 GLU A O 1
ATOM 728 N N . GLU A 1 103 ? 18.273 -9.054 16.072 1.00 50.16 100 GLU A N 1
ATOM 729 C CA . GLU A 1 103 ? 19.246 -9.864 16.656 1.00 49.59 100 GLU A CA 1
ATOM 730 C C . GLU A 1 103 ? 19.436 -9.670 18.125 1.00 48.92 100 GLU A C 1
ATOM 731 O O . GLU A 1 103 ? 20.054 -10.485 18.753 1.00 49.21 100 GLU A O 1
ATOM 737 N N . ILE A 1 104 ? 18.854 -8.640 18.703 1.00 47.54 101 ILE A N 1
ATOM 738 C CA . ILE A 1 104 ? 18.809 -8.639 20.146 1.00 46.19 101 ILE A CA 1
ATOM 739 C C . ILE A 1 104 ? 17.576 -9.360 20.652 1.00 44.93 101 ILE A C 1
ATOM 740 O O . ILE A 1 104 ? 17.462 -9.633 21.802 1.00 44.56 101 ILE A O 1
ATOM 745 N N . PHE A 1 105 ? 16.659 -9.681 19.776 1.00 43.54 102 PHE A N 1
ATOM 746 C CA . PHE A 1 105 ? 15.435 -10.264 20.236 1.00 42.41 102 PHE A CA 1
ATOM 747 C C . PHE A 1 105 ? 15.620 -11.609 20.912 1.00 41.16 102 PHE A C 1
ATOM 748 O O . PHE A 1 105 ? 14.957 -11.917 21.859 1.00 40.53 102 PHE A O 1
ATOM 756 N N . PRO A 1 106 ? 16.564 -12.378 20.424 1.00 39.93 103 PRO A N 1
ATOM 757 C CA . PRO A 1 106 ? 16.911 -13.640 21.041 1.00 38.65 103 PRO A CA 1
ATOM 758 C C . PRO A 1 106 ? 17.470 -13.469 22.423 1.00 37.49 103 PRO A C 1
ATOM 759 O O . PRO A 1 106 ? 17.278 -14.297 23.237 1.00 37.50 103 PRO A O 1
ATOM 763 N N . LEU A 1 107 ? 18.154 -12.386 22.663 1.00 36.23 104 LEU A N 1
ATOM 764 C CA . LEU A 1 107 ? 18.704 -12.104 23.986 1.00 35.35 104 LEU A CA 1
ATOM 765 C C . LEU A 1 107 ? 17.596 -11.747 24.961 1.00 34.69 104 LE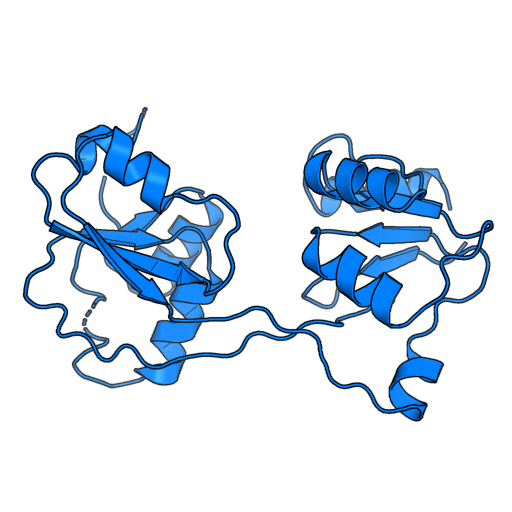U A C 1
ATOM 766 O O . LEU A 1 107 ? 17.784 -11.824 26.175 1.00 34.65 104 LEU A O 1
ATOM 771 N N . LEU A 1 108 ? 16.444 -11.362 24.423 1.00 33.74 105 LEU A N 1
ATOM 772 C CA . LEU A 1 108 ? 15.300 -10.955 25.241 1.00 33.73 105 LEU A CA 1
ATOM 773 C C . LEU A 1 108 ? 14.311 -12.092 25.503 1.00 33.41 105 LEU A C 1
ATOM 774 O O . LEU A 1 108 ? 13.402 -11.959 26.333 1.00 33.35 105 LEU A O 1
ATOM 779 N N . GLU A 1 109 ? 14.492 -13.203 24.799 1.00 32.85 106 GLU A N 1
ATOM 780 C CA . GLU A 1 109 ? 13.658 -14.380 25.008 1.00 32.90 106 GLU A CA 1
ATOM 781 C C . GLU A 1 109 ? 13.865 -14.843 26.448 1.00 32.62 106 GLU A C 1
ATOM 782 O O . GLU A 1 109 ? 14.984 -14.817 26.959 1.00 33.03 106 GLU A O 1
ATOM 784 N N . LYS A 1 110 ? 12.777 -15.239 27.098 1.00 32.47 107 LYS A N 1
ATOM 785 C CA . LYS A 1 110 ? 12.799 -15.701 28.489 1.00 32.29 107 LYS A CA 1
ATOM 786 C C . LYS A 1 110 ? 13.080 -14.598 29.518 1.00 31.19 107 LYS A C 1
ATOM 787 O O . LYS A 1 110 ? 13.319 -14.899 30.691 1.00 31.38 107 LYS A O 1
ATOM 793 N N . LYS A 1 111 ? 13.008 -13.331 29.096 1.00 29.71 108 LYS A N 1
ATOM 794 C CA . LYS A 1 111 ? 13.194 -12.186 30.002 1.00 28.35 108 LYS A CA 1
ATOM 795 C C . LYS A 1 111 ? 11.875 -11.440 30.272 1.00 27.61 108 LYS A C 1
ATOM 796 O O . LYS A 1 111 ? 10.983 -11.458 29.434 1.00 26.35 108 LYS A O 1
ATOM 802 N N . SER A 1 112 ? 11.776 -10.780 31.433 1.00 26.24 109 SER A N 1
ATOM 803 C CA . SER A 1 112 ? 10.702 -9.805 31.711 1.00 26.18 109 SER A CA 1
ATOM 804 C C . SER A 1 112 ? 11.204 -8.405 31.381 1.00 25.28 109 SER A C 1
ATOM 805 O O . SER A 1 112 ? 12.045 -7.863 32.097 1.00 24.00 109 SER A O 1
ATOM 808 N N . VAL A 1 113 ? 10.666 -7.835 30.304 1.00 24.70 110 VAL A N 1
ATOM 809 C CA . VAL A 1 113 ? 11.191 -6.611 29.700 1.00 24.50 110 VAL A CA 1
ATOM 810 C C . VAL A 1 113 ? 10.303 -5.379 29.963 1.00 24.73 110 VAL A C 1
ATOM 811 O O . VAL A 1 113 ? 9.066 -5.432 29.861 1.00 25.22 110 VAL A O 1
ATOM 815 N N . LEU A 1 114 ? 10.947 -4.277 30.316 1.00 24.13 111 LEU A N 1
ATOM 816 C CA . LEU A 1 114 ? 10.261 -3.017 30.482 1.00 23.86 111 LEU A CA 1
ATOM 817 C C . LEU A 1 114 ? 10.748 -2.085 29.393 1.00 23.59 111 LEU A C 1
ATOM 818 O O . LEU A 1 114 ? 11.936 -1.747 29.334 1.00 23.66 111 LEU A O 1
ATOM 823 N N . TYR A 1 115 ? 9.824 -1.696 28.528 1.00 23.46 112 TYR A N 1
ATOM 824 C CA . TYR A 1 115 ? 10.109 -0.767 27.440 1.00 24.05 112 TYR A CA 1
ATOM 825 C C . TYR A 1 115 ? 9.789 0.666 27.869 1.00 23.89 112 TYR A C 1
ATOM 826 O O . TYR A 1 115 ? 8.634 1.011 28.073 1.00 22.99 112 TYR A O 1
ATOM 835 N N . LEU A 1 116 ? 10.815 1.500 27.991 1.00 24.04 113 LEU A N 1
ATOM 836 C CA . LEU A 1 116 ? 10.609 2.910 28.351 1.00 24.72 113 LEU A CA 1
ATOM 837 C C . LEU A 1 116 ? 10.489 3.707 27.061 1.00 25.38 113 LEU A C 1
ATOM 838 O O . LEU A 1 116 ? 11.450 3.812 26.280 1.00 25.64 113 LEU A O 1
ATOM 843 N N . ARG A 1 117 ? 9.295 4.240 26.819 1.00 25.78 114 ARG A N 1
ATOM 844 C CA . ARG A 1 117 ? 8.934 4.652 25.464 1.00 26.28 114 ARG A CA 1
ATOM 845 C C . ARG A 1 117 ? 8.307 6.051 25.340 1.00 26.56 114 ARG A C 1
ATOM 846 O O . ARG A 1 117 ? 7.931 6.677 26.343 1.00 26.99 114 ARG A O 1
ATOM 854 N N . ALA A 1 118 ? 8.199 6.506 24.093 1.00 26.85 115 ALA A N 1
ATOM 855 C CA . ALA A 1 118 ? 7.463 7.700 23.723 1.00 27.42 115 ALA A CA 1
ATOM 856 C C . ALA A 1 118 ? 5.960 7.436 23.733 1.00 28.05 115 ALA A C 1
ATOM 857 O O . ALA A 1 118 ? 5.507 6.301 23.537 1.00 27.36 115 ALA A O 1
ATOM 859 N N . LYS A 1 119 ? 5.196 8.498 23.963 1.00 29.06 116 LYS A N 1
ATOM 860 C CA . LYS A 1 119 ? 3.741 8.429 23.902 1.00 31.12 116 LYS A CA 1
ATOM 861 C C . LYS A 1 119 ? 3.303 8.162 22.480 1.00 31.78 116 LYS A C 1
ATOM 862 O O . LYS A 1 119 ? 2.371 7.414 22.243 1.00 31.95 116 LYS A O 1
ATOM 868 N N . GLU A 1 120 ? 3.978 8.802 21.536 1.00 33.12 117 GLU A N 1
ATOM 869 C CA . GLU A 1 120 ? 3.592 8.722 20.136 1.00 34.42 117 GLU A CA 1
ATOM 870 C C . GLU A 1 120 ? 4.088 7.420 19.531 1.00 34.82 117 GLU A C 1
ATOM 871 O O . GLU A 1 120 ? 5.089 6.849 19.969 1.00 34.81 117 GLU A O 1
ATOM 877 N N . ILE A 1 121 ? 3.348 6.952 18.531 1.00 35.50 118 ILE A N 1
ATOM 878 C CA . ILE A 1 121 ? 3.655 5.728 17.829 1.00 35.97 118 ILE A CA 1
ATOM 879 C C . ILE A 1 121 ? 4.626 6.051 16.699 1.00 36.86 118 ILE A C 1
ATOM 880 O O . ILE A 1 121 ? 4.278 6.764 15.767 1.00 36.25 118 ILE A O 1
ATOM 885 N N . VAL A 1 122 ? 5.853 5.554 16.809 1.00 37.67 119 VAL A N 1
ATOM 886 C CA . VAL A 1 122 ? 6.855 5.777 15.776 1.00 39.35 119 VAL A CA 1
ATOM 887 C C . VAL A 1 122 ? 7.282 4.447 15.135 1.00 40.09 119 VAL A C 1
ATOM 888 O O . VAL A 1 122 ? 6.855 4.131 14.029 1.00 40.73 119 VAL A O 1
ATOM 892 N N . SER A 1 123 ? 8.096 3.663 15.839 1.00 40.96 120 SER A N 1
ATOM 893 C CA . SER A 1 123 ? 8.555 2.365 15.335 1.00 41.69 120 SER A CA 1
ATOM 894 C C . SER A 1 123 ? 7.593 1.201 15.631 1.00 42.24 120 SER A C 1
ATOM 895 O O . SER A 1 123 ? 7.764 0.099 15.096 1.00 42.35 120 SER A O 1
ATOM 898 N N . SER A 1 124 ? 6.579 1.459 16.462 1.00 42.61 121 SER A N 1
ATOM 899 C CA . SER A 1 124 ? 5.763 0.401 17.097 1.00 43.16 121 SER A CA 1
ATOM 900 C C . SER A 1 124 ? 6.555 -0.868 17.450 1.00 43.31 121 SER A C 1
ATOM 901 O O . SER A 1 124 ? 6.226 -1.982 17.020 1.00 43.27 121 SER A O 1
ATOM 904 N N . LEU A 1 125 ? 7.598 -0.684 18.255 1.00 43.22 122 LEU A N 1
ATOM 905 C CA . LEU A 1 125 ? 8.385 -1.804 18.753 1.00 43.33 122 LEU A CA 1
ATOM 906 C C . LEU A 1 125 ? 7.510 -2.757 19.578 1.00 43.49 122 LEU A C 1
ATOM 907 O O . LEU A 1 125 ? 7.815 -3.938 19.673 1.00 43.46 122 LEU A O 1
ATOM 912 N N . ASP A 1 126 ? 6.416 -2.248 20.149 1.00 43.58 123 ASP A N 1
ATOM 913 C CA . ASP A 1 126 ? 5.487 -3.096 20.899 1.00 44.07 123 ASP A CA 1
ATOM 914 C C . ASP A 1 126 ? 4.915 -4.243 20.056 1.00 44.07 123 ASP A C 1
ATOM 915 O O . ASP A 1 126 ? 4.784 -5.365 20.551 1.00 44.41 123 ASP A O 1
ATOM 920 N N . THR A 1 127 ? 4.586 -3.964 18.793 1.00 43.74 124 THR A N 1
ATOM 921 C CA . THR A 1 127 ? 4.087 -4.995 17.875 1.00 43.25 124 THR A CA 1
ATOM 922 C C . THR A 1 127 ? 5.206 -5.976 17.547 1.00 42.68 124 THR A C 1
ATOM 923 O O . THR A 1 127 ? 4.998 -7.193 17.592 1.00 42.69 124 THR A O 1
ATOM 927 N N . ILE A 1 128 ? 6.392 -5.438 17.244 1.00 41.63 125 ILE A N 1
ATOM 928 C CA . ILE A 1 128 ? 7.580 -6.252 16.957 1.00 41.04 125 ILE A CA 1
ATOM 929 C C . ILE A 1 128 ? 7.932 -7.200 18.126 1.00 40.57 125 ILE A C 1
ATOM 930 O O . ILE A 1 128 ? 8.217 -8.381 17.919 1.00 40.19 125 ILE A O 1
ATOM 935 N N . LEU A 1 129 ? 7.887 -6.679 19.349 1.00 39.57 126 LEU A N 1
ATOM 936 C CA . LEU A 1 129 ? 8.105 -7.500 20.536 1.00 39.11 126 LEU A CA 1
ATOM 937 C C . LEU A 1 129 ? 7.043 -8.591 20.691 1.00 38.98 126 LEU A C 1
ATOM 938 O O . LEU A 1 129 ? 7.382 -9.760 20.898 1.00 38.48 126 LEU A O 1
ATOM 943 N N . LEU A 1 130 ? 5.770 -8.202 20.576 1.00 39.31 127 LEU A N 1
ATOM 944 C CA . LEU A 1 130 ? 4.652 -9.142 20.611 1.00 40.11 127 LEU A CA 1
ATOM 945 C C . LEU A 1 130 ? 4.812 -10.232 19.549 1.00 40.25 127 LEU A C 1
ATOM 946 O O . LEU A 1 130 ? 4.594 -11.402 19.834 1.00 39.65 127 LEU A O 1
ATOM 951 N N . GLU A 1 131 ? 5.221 -9.849 18.340 1.00 40.95 128 GLU A N 1
ATOM 952 C CA . GLU A 1 131 ? 5.452 -10.824 17.265 1.00 41.75 128 GLU A CA 1
ATOM 953 C C . GLU A 1 131 ? 6.576 -11.798 17.596 1.00 41.54 128 GLU A C 1
ATOM 954 O O . GLU A 1 131 ? 6.543 -12.944 17.170 1.00 41.31 128 GLU A O 1
ATOM 960 N N . HIS A 1 132 ? 7.567 -11.353 18.366 1.00 41.29 129 HIS A N 1
ATOM 961 C CA . HIS A 1 132 ? 8.669 -12.247 18.753 1.00 41.00 129 HIS A CA 1
ATOM 962 C C . HIS A 1 132 ? 8.374 -13.065 20.021 1.00 39.97 129 HIS A C 1
ATOM 963 O O . HIS A 1 132 ? 9.219 -13.834 20.477 1.00 40.13 129 HIS A O 1
ATOM 970 N N . GLY A 1 133 ? 7.165 -12.913 20.563 1.00 39.07 130 GLY A N 1
ATOM 971 C CA . GLY A 1 133 ? 6.744 -13.607 21.785 1.00 37.64 130 GLY A CA 1
ATOM 972 C C . GLY A 1 133 ? 7.538 -13.217 23.027 1.00 36.88 130 GLY A C 1
ATOM 973 O O . GLY A 1 133 ? 7.824 -14.070 23.878 1.00 37.23 130 GLY A O 1
ATOM 974 N N . ILE A 1 134 ? 7.892 -11.933 23.135 1.00 35.35 131 ILE A N 1
ATOM 975 C CA . ILE A 1 134 ? 8.626 -11.411 24.285 1.00 34.12 131 ILE A CA 1
ATOM 976 C C . ILE A 1 134 ? 7.652 -10.961 25.381 1.00 33.68 131 ILE A C 1
ATOM 977 O O . ILE A 1 134 ? 6.669 -10.278 25.098 1.00 33.30 131 ILE A O 1
ATOM 982 N N . ASP A 1 135 ? 7.930 -11.372 26.620 1.00 32.75 132 ASP A N 1
ATOM 983 C CA . ASP A 1 135 ? 7.178 -10.952 27.799 1.00 32.10 132 ASP A CA 1
ATOM 984 C C . ASP A 1 135 ? 7.602 -9.521 28.161 1.00 31.44 132 ASP A C 1
ATOM 985 O O . ASP A 1 135 ? 8.692 -9.309 28.711 1.00 30.13 132 ASP A O 1
ATOM 990 N N . PHE A 1 136 ? 6.747 -8.548 27.848 1.00 30.47 133 PHE A N 1
ATOM 991 C CA . PHE A 1 136 ? 7.096 -7.141 28.060 1.00 30.59 133 PHE A CA 1
ATOM 992 C C . PHE A 1 136 ? 5.931 -6.294 28.590 1.00 30.12 133 PHE A C 1
ATOM 993 O O . PHE A 1 136 ? 4.758 -6.612 28.361 1.00 30.17 133 PHE A O 1
ATOM 1001 N N . LYS A 1 137 ? 6.285 -5.240 29.319 1.00 29.43 134 LYS A N 1
ATOM 1002 C CA . LYS A 1 137 ? 5.393 -4.131 29.628 1.00 29.29 134 LYS A CA 1
ATOM 1003 C C . LYS A 1 137 ? 5.981 -2.835 29.044 1.00 28.74 134 LYS A C 1
ATOM 1004 O O . LYS A 1 137 ? 7.198 -2.733 28.831 1.00 28.34 134 LYS A O 1
ATOM 1010 N N . GLN A 1 138 ? 5.113 -1.866 28.770 1.00 27.91 135 GLN A N 1
ATOM 1011 C CA . GLN A 1 138 ? 5.505 -0.557 28.232 1.00 28.05 135 GLN A CA 1
ATOM 1012 C C . GLN A 1 138 ? 5.121 0.523 29.217 1.00 27.55 135 GLN A C 1
ATOM 1013 O O . GLN A 1 138 ? 4.026 0.472 29.788 1.00 27.74 135 GLN A O 1
ATOM 1019 N N . ALA A 1 139 ? 5.997 1.502 29.402 1.00 26.32 136 ALA A N 1
ATOM 1020 C CA . ALA A 1 139 ? 5.630 2.722 30.118 1.00 26.59 136 ALA A CA 1
ATOM 1021 C C . ALA A 1 139 ? 6.071 3.930 29.308 1.00 25.99 136 ALA A C 1
ATOM 1022 O O . ALA A 1 139 ? 7.233 4.040 28.917 1.00 25.56 136 ALA A O 1
ATOM 1024 N N . VAL A 1 140 ? 5.115 4.822 29.075 1.00 25.83 137 VAL A N 1
ATOM 1025 C CA . VAL A 1 140 ? 5.318 6.102 28.426 1.00 24.98 137 VAL A CA 1
ATOM 1026 C C . VAL A 1 140 ? 6.052 7.068 29.379 1.00 25.24 137 VAL A C 1
ATOM 1027 O O . VAL A 1 140 ? 5.514 7.474 30.410 1.00 25.06 137 VAL A O 1
ATOM 1031 N N . VAL A 1 141 ? 7.276 7.451 29.040 1.00 25.06 138 VAL A N 1
ATOM 1032 C CA . VAL A 1 141 ? 8.013 8.371 29.915 1.00 25.02 138 VAL A CA 1
ATOM 1033 C C . VAL A 1 141 ? 8.286 9.725 29.265 1.00 25.52 138 VAL A C 1
ATOM 1034 O O . VAL A 1 141 ? 8.824 10.636 29.905 1.00 25.59 138 VAL A O 1
ATOM 1038 N N . TYR A 1 142 ? 7.926 9.866 27.992 1.00 26.17 139 TYR A N 1
ATOM 1039 C CA . TYR A 1 142 ? 8.073 11.173 27.345 1.00 27.36 139 TYR A CA 1
ATOM 1040 C C . TYR A 1 142 ? 7.160 11.334 26.144 1.00 28.44 139 TYR A C 1
ATOM 1041 O O . TYR A 1 142 ? 6.637 10.353 25.610 1.00 27.58 139 TYR A O 1
ATOM 1050 N N . GLU A 1 143 ? 6.980 12.596 25.747 1.00 30.21 140 GLU A N 1
ATOM 1051 C CA . GLU A 1 143 ? 6.240 12.948 24.551 1.00 31.49 140 GLU A CA 1
ATOM 1052 C C . GLU A 1 143 ? 6.957 14.092 23.842 1.00 32.10 140 GLU A C 1
ATOM 1053 O O . GLU A 1 143 ? 7.453 15.029 24.487 1.00 32.39 140 GLU A O 1
ATOM 1059 N N . ASN A 1 144 ? 7.042 13.988 22.519 1.00 32.44 141 ASN A N 1
ATOM 1060 C CA . ASN A 1 144 ? 7.609 15.037 21.691 1.00 33.47 141 ASN A CA 1
ATOM 1061 C C . ASN A 1 144 ? 6.436 15.857 21.190 1.00 33.57 141 ASN A C 1
ATOM 1062 O O . ASN A 1 144 ? 5.610 15.368 20.417 1.00 33.66 141 ASN A O 1
ATOM 1067 N N . LYS A 1 145 ? 6.361 17.096 21.658 1.00 32.91 142 LYS A N 1
ATOM 1068 C CA . LYS A 1 145 ? 5.164 17.913 21.541 1.00 33.31 142 LYS A CA 1
ATOM 1069 C C . LYS A 1 145 ? 5.451 19.239 20.822 1.00 31.83 142 LYS A C 1
ATOM 1070 O O . LYS A 1 145 ? 6.509 19.844 21.023 1.00 30.94 142 LYS A O 1
ATOM 1076 N N . LEU A 1 146 ? 4.480 19.702 20.037 1.00 30.96 143 LEU A N 1
ATOM 1077 C CA . LEU A 1 146 ? 4.551 21.008 19.370 1.00 29.96 143 LEU A CA 1
ATOM 1078 C C . LEU A 1 146 ? 4.653 22.167 20.366 1.00 29.54 143 LEU A C 1
ATOM 1079 O O . LEU A 1 146 ? 3.854 22.252 21.283 1.00 28.33 143 LEU A O 1
ATOM 1084 N N . LYS A 1 147 ? 5.622 23.059 20.172 1.00 29.70 144 LYS A N 1
ATOM 1085 C CA . LYS A 1 147 ? 5.706 24.282 20.991 1.00 30.98 144 LYS A CA 1
ATOM 1086 C C . LYS A 1 147 ? 4.528 25.217 20.725 1.00 31.63 144 LYS A C 1
ATOM 1087 O O . LYS A 1 147 ? 3.975 25.247 19.621 1.00 31.12 144 LYS A O 1
ATOM 1093 N N . HIS A 1 148 ? 4.146 25.968 21.751 1.00 32.57 145 HIS A N 1
ATOM 1094 C CA . HIS A 1 148 ? 3.125 27.000 21.625 1.00 33.50 145 HIS A CA 1
ATOM 1095 C C . HIS A 1 148 ? 3.899 28.287 21.462 1.00 33.32 145 HIS A C 1
ATOM 1096 O O . HIS A 1 148 ? 4.373 28.837 22.449 1.00 34.20 145 HIS A O 1
ATOM 1103 N N . LEU A 1 149 ? 4.061 28.755 20.228 1.00 32.79 146 LEU A N 1
ATOM 1104 C CA . LEU A 1 149 ? 4.841 29.968 19.973 1.00 31.84 146 LEU A CA 1
ATOM 1105 C C . LEU A 1 149 ? 3.976 31.210 19.848 1.00 31.84 146 LEU A C 1
ATOM 1106 O O . LEU A 1 149 ? 2.929 31.193 19.180 1.00 31.64 146 LEU A O 1
ATOM 1111 N N . THR A 1 150 ? 4.432 32.292 20.476 1.00 31.20 147 THR A N 1
ATOM 1112 C CA . THR A 1 150 ? 3.766 33.581 20.381 1.00 31.92 147 THR A CA 1
ATOM 1113 C C . THR A 1 150 ? 3.953 34.145 18.971 1.00 32.09 147 THR A C 1
ATOM 1114 O O . THR A 1 150 ? 4.807 33.670 18.210 1.00 31.52 147 THR A O 1
ATOM 1118 N N . LEU A 1 151 ? 3.152 35.147 18.623 1.00 32.78 148 LEU A N 1
ATOM 1119 C CA . LEU A 1 151 ? 3.272 35.795 17.322 1.00 34.22 148 LEU A CA 1
ATOM 1120 C C . LEU A 1 151 ? 4.681 36.300 17.095 1.00 34.63 148 LEU A C 1
ATOM 1121 O O . LEU A 1 151 ? 5.267 36.092 16.026 1.00 35.01 148 LEU A O 1
ATOM 1126 N N . SER A 1 152 ? 5.203 36.978 18.111 1.00 35.22 149 SER A N 1
ATOM 1127 C CA . SER A 1 152 ? 6.534 37.544 18.074 1.00 36.33 149 SER A CA 1
ATOM 1128 C C . SER A 1 152 ? 7.602 36.476 17.838 1.00 36.25 149 SER A C 1
ATOM 1129 O O . SER A 1 152 ? 8.495 36.674 17.019 1.00 36.15 149 SER A O 1
ATOM 1132 N N . GLU A 1 153 ? 7.498 35.353 18.549 1.00 36.90 150 GLU A N 1
ATOM 1133 C CA . GLU A 1 153 ? 8.401 34.209 18.362 1.00 37.34 150 GLU A CA 1
ATOM 1134 C C . GLU A 1 153 ? 8.336 33.677 16.920 1.00 36.90 150 GLU A C 1
ATOM 1135 O O . GLU A 1 153 ? 9.372 33.396 16.316 1.00 36.39 150 GLU A O 1
ATOM 1141 N N . GLN A 1 154 ? 7.127 33.600 16.361 1.00 36.67 151 GLN A N 1
ATOM 1142 C CA . GLN A 1 154 ? 6.937 33.127 14.989 1.00 36.78 151 GLN A CA 1
ATOM 1143 C C . GLN A 1 154 ? 7.625 34.003 13.948 1.00 37.41 151 GLN A C 1
ATOM 1144 O O . GLN A 1 154 ? 8.304 33.487 13.053 1.00 37.39 151 GLN A O 1
ATOM 1150 N N . ASN A 1 155 ? 7.449 35.319 14.067 1.00 37.81 152 ASN A N 1
ATOM 1151 C CA . ASN A 1 155 ? 8.051 36.273 13.128 1.00 38.89 152 ASN A CA 1
ATOM 1152 C C . ASN A 1 155 ? 9.574 36.211 13.133 1.00 38.69 152 ASN A C 1
ATOM 1153 O O . ASN A 1 155 ? 10.201 36.302 12.083 1.00 38.82 152 ASN A O 1
ATOM 1158 N N . ALA A 1 156 ? 10.154 36.036 14.316 1.00 38.97 153 ALA A N 1
ATOM 1159 C CA . ALA A 1 156 ? 11.607 35.866 14.460 1.00 39.31 153 ALA A CA 1
ATOM 1160 C C . ALA A 1 156 ? 12.131 34.560 13.832 1.00 39.26 153 ALA A C 1
ATOM 1161 O O . ALA A 1 156 ? 13.280 34.477 13.383 1.00 39.77 153 ALA A O 1
ATOM 1163 N N . LEU A 1 157 ? 11.290 33.534 13.803 1.00 38.70 154 LEU A N 1
ATOM 1164 C CA . LEU A 1 157 ? 11.722 32.238 13.305 1.00 37.66 154 LEU A CA 1
ATOM 1165 C C . LEU A 1 157 ? 11.425 32.034 11.819 1.00 37.25 154 LEU A C 1
ATOM 1166 O O . LEU A 1 157 ? 11.955 31.103 11.218 1.00 36.67 154 LEU A O 1
ATOM 1171 N N . LYS A 1 158 ? 10.585 32.885 11.226 1.00 36.43 155 LYS A N 1
ATOM 1172 C CA . LYS A 1 158 ? 10.210 32.702 9.825 1.00 36.41 155 LYS A CA 1
ATOM 1173 C C . LYS A 1 158 ? 11.481 32.763 8.957 1.00 35.94 155 LYS A C 1
ATOM 1174 O O . LYS A 1 158 ? 12.241 33.729 9.040 1.00 35.49 155 LYS A O 1
ATOM 1180 N N . PRO A 1 159 ? 11.723 31.718 8.140 1.00 35.52 156 PRO A N 1
ATOM 1181 C CA . PRO A 1 159 ? 12.924 31.724 7.288 1.00 35.27 156 PRO A CA 1
ATOM 1182 C C . PRO A 1 159 ? 12.888 32.885 6.295 1.00 34.90 156 PRO A C 1
ATOM 1183 O O . PRO A 1 159 ? 11.816 33.335 5.929 1.00 35.57 156 PRO A O 1
ATOM 1187 N N . LYS A 1 160 ? 14.044 33.376 5.875 1.00 34.35 157 LYS A N 1
ATOM 1188 C CA . LYS A 1 160 ? 14.067 34.330 4.773 1.00 34.34 157 LYS A CA 1
ATOM 1189 C C . LYS A 1 160 ? 13.626 33.587 3.500 1.00 34.06 157 LYS A C 1
ATOM 1190 O O . LYS A 1 160 ? 13.696 32.349 3.407 1.00 33.33 157 LYS A O 1
ATOM 1192 N N . GLU A 1 161 ? 13.164 34.339 2.517 1.00 33.90 158 GLU A N 1
ATOM 1193 C CA . GLU A 1 161 ? 12.807 33.741 1.248 1.00 33.28 158 GLU A CA 1
ATOM 1194 C C . GLU A 1 161 ? 14.024 33.059 0.609 1.00 31.83 158 GLU A C 1
ATOM 1195 O O . GLU A 1 161 ? 15.169 33.434 0.886 1.00 31.20 158 GLU A O 1
ATOM 1201 N N . LYS A 1 162 ? 13.757 32.029 -0.195 1.00 30.25 159 LYS A N 1
ATOM 1202 C CA . LYS A 1 162 ? 14.775 31.234 -0.888 1.00 29.64 159 LYS A CA 1
ATOM 1203 C C . LYS A 1 162 ? 15.663 30.375 0.031 1.00 28.23 159 LYS A C 1
ATOM 1204 O O . LYS A 1 162 ? 16.623 29.772 -0.447 1.00 28.18 159 LYS A O 1
ATOM 1210 N N . SER A 1 163 ? 15.341 30.334 1.330 1.00 26.96 160 SER A N 1
ATOM 1211 C CA . SER A 1 163 ? 16.033 29.484 2.314 1.00 25.91 160 SER A CA 1
ATOM 1212 C C . SER A 1 163 ? 16.048 28.017 1.916 1.00 25.07 160 SER A C 1
ATOM 1213 O O . SER A 1 163 ? 15.092 27.508 1.328 1.00 24.19 160 SER A O 1
ATOM 1216 N N . ILE A 1 164 ? 17.142 27.347 2.261 1.00 24.41 161 ILE A N 1
ATOM 1217 C CA . ILE A 1 164 ? 17.215 25.893 2.214 1.00 24.45 161 ILE A CA 1
ATOM 1218 C C . ILE A 1 164 ? 16.910 25.337 3.617 1.00 24.28 161 ILE A C 1
ATOM 1219 O O . ILE A 1 164 ? 17.619 25.641 4.568 1.00 24.54 161 ILE A O 1
ATOM 1224 N N . LEU A 1 165 ? 15.879 24.506 3.723 1.00 23.67 162 LEU A N 1
ATOM 1225 C CA . LEU A 1 165 ? 15.409 24.004 5.012 1.00 23.67 162 LEU A CA 1
ATOM 1226 C C . LEU A 1 165 ? 15.704 22.514 5.183 1.00 23.49 162 LEU A C 1
ATOM 1227 O O . LEU A 1 165 ? 15.252 21.678 4.372 1.00 22.93 162 LEU A O 1
ATOM 1232 N N . ILE A 1 166 ? 16.448 22.200 6.244 1.00 22.66 163 ILE A N 1
ATOM 1233 C CA . ILE A 1 166 ? 16.831 20.815 6.555 1.00 22.37 163 ILE A CA 1
ATOM 1234 C C . ILE A 1 166 ? 15.896 20.198 7.588 1.00 22.26 163 ILE A C 1
ATOM 1235 O O . ILE A 1 166 ? 15.895 20.597 8.776 1.00 22.20 163 ILE A O 1
ATOM 1240 N N . PHE A 1 167 ? 15.095 19.229 7.146 1.00 21.84 164 PHE A N 1
ATOM 1241 C CA . PHE A 1 167 ? 14.192 18.523 8.064 1.00 22.01 164 PHE A CA 1
ATOM 1242 C C . PHE A 1 167 ? 14.802 17.209 8.528 1.00 22.59 164 PHE A C 1
ATOM 1243 O O . PHE A 1 167 ? 15.098 16.331 7.705 1.00 21.32 164 PHE A O 1
ATOM 1251 N N . THR A 1 168 ? 14.964 17.069 9.845 1.00 21.78 165 THR A N 1
ATOM 1252 C CA . THR A 1 168 ? 15.693 15.933 10.410 1.00 22.41 165 THR A CA 1
ATOM 1253 C C . THR A 1 168 ? 14.788 14.830 10.951 1.00 22.95 165 THR A C 1
ATOM 1254 O O . THR A 1 168 ? 15.281 13.802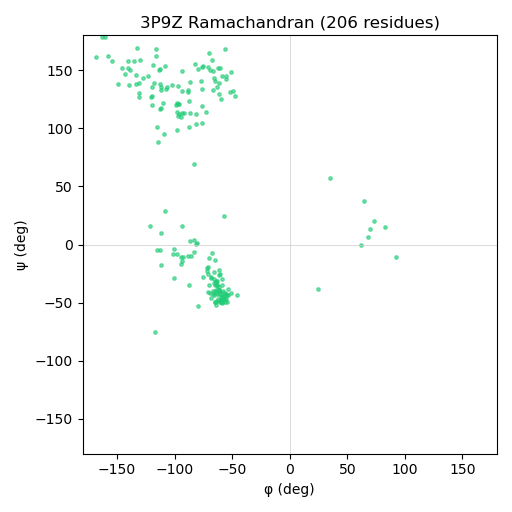 11.386 1.00 23.35 165 THR A O 1
ATOM 1258 N N . ALA A 1 169 ? 13.474 15.053 10.914 1.00 23.02 166 ALA A N 1
ATOM 1259 C CA . ALA A 1 169 ? 12.475 14.063 11.338 1.00 23.45 166 ALA A CA 1
ATOM 1260 C C . ALA A 1 169 ? 11.102 14.544 10.888 1.00 23.38 166 ALA A C 1
ATOM 1261 O O . ALA A 1 169 ? 10.937 15.720 10.571 1.00 23.83 166 ALA A O 1
ATOM 1263 N N . ILE A 1 170 ? 10.134 13.635 10.842 1.00 23.71 167 ILE A N 1
ATOM 1264 C CA . ILE A 1 170 ? 8.751 13.976 10.515 1.00 24.28 167 ILE A CA 1
ATOM 1265 C C . ILE A 1 170 ? 8.166 15.021 11.477 1.00 24.00 167 ILE A C 1
ATOM 1266 O O . ILE A 1 170 ? 7.510 15.973 11.045 1.00 24.18 167 ILE A O 1
ATOM 1271 N N . SER A 1 171 ? 8.391 14.845 12.772 1.00 23.43 168 SER A N 1
ATOM 1272 C CA . SER A 1 171 ? 7.830 15.770 13.767 1.00 23.46 168 SER A CA 1
ATOM 1273 C C . SER A 1 171 ? 8.211 17.222 13.433 1.00 23.48 168 SER A C 1
ATOM 1274 O O . SER A 1 171 ? 7.395 18.146 13.570 1.00 23.97 168 SER A O 1
ATOM 1277 N N . HIS A 1 172 ? 9.439 17.413 12.960 1.00 22.85 169 HIS A N 1
ATOM 1278 C CA . HIS A 1 172 ? 9.927 18.732 12.584 1.00 23.00 169 HIS A CA 1
ATOM 1279 C C . HIS A 1 172 ? 9.272 19.318 11.327 1.00 23.23 169 HIS A C 1
ATOM 1280 O O . HIS A 1 172 ? 8.942 20.507 11.287 1.00 23.09 169 HIS A O 1
ATOM 1287 N N . ALA A 1 173 ? 9.083 18.478 10.308 1.00 23.15 170 ALA A N 1
ATOM 1288 C CA . ALA A 1 173 ? 8.322 18.856 9.128 1.00 23.18 170 ALA A CA 1
ATOM 1289 C C . ALA A 1 173 ? 6.886 19.236 9.498 1.00 23.65 170 ALA A C 1
ATOM 1290 O O . ALA A 1 173 ? 6.380 20.280 9.084 1.00 23.48 170 ALA A O 1
ATOM 1292 N N . LYS A 1 174 ? 6.244 18.385 10.289 1.00 24.32 171 LYS A N 1
ATOM 1293 C CA . LYS A 1 174 ? 4.884 18.624 10.755 1.00 24.96 171 LYS A CA 1
ATOM 1294 C C . LYS A 1 174 ? 4.758 19.974 11.487 1.00 24.41 171 LYS A C 1
ATOM 1295 O O . LYS A 1 174 ? 3.862 20.766 11.191 1.00 24.09 171 LYS A O 1
ATOM 1301 N N . ALA A 1 175 ? 5.658 20.220 12.435 1.00 23.56 172 ALA A N 1
ATOM 1302 C CA . ALA A 1 175 ? 5.630 21.444 13.222 1.00 23.70 172 ALA A CA 1
ATOM 1303 C C . ALA A 1 175 ? 5.885 22.664 12.332 1.00 23.75 172 ALA A C 1
ATOM 1304 O O . ALA A 1 175 ? 5.260 23.713 12.497 1.00 23.40 172 ALA A O 1
ATOM 1306 N N . PHE A 1 176 ? 6.811 22.526 11.389 1.00 24.16 173 PHE A N 1
ATOM 1307 C CA . PHE A 1 176 ? 7.081 23.630 10.488 1.00 24.33 173 PHE A CA 1
ATOM 1308 C C . PHE A 1 176 ? 5.813 24.013 9.738 1.00 25.02 173 PHE A C 1
ATOM 1309 O O . PHE A 1 176 ? 5.439 25.194 9.705 1.00 25.10 173 PHE A O 1
ATOM 1317 N N . LEU A 1 177 ? 5.153 23.016 9.155 1.00 25.48 174 LEU A N 1
ATOM 1318 C CA . LEU A 1 177 ? 3.972 23.264 8.323 1.00 26.87 174 LEU A CA 1
ATOM 1319 C C . LEU A 1 177 ? 2.799 23.757 9.153 1.00 27.10 174 LEU A C 1
ATOM 1320 O O . LEU A 1 177 ? 1.973 24.489 8.658 1.00 28.13 174 LEU A O 1
ATOM 1325 N N . HIS A 1 178 ? 2.749 23.381 10.424 1.00 27.37 175 HIS A N 1
ATOM 1326 C CA . HIS A 1 178 ? 1.760 23.971 11.331 1.00 28.03 175 HIS A CA 1
ATOM 1327 C C . HIS A 1 178 ? 1.878 25.491 11.364 1.00 27.64 175 HIS A C 1
ATOM 1328 O O . HIS A 1 178 ? 0.872 26.185 11.352 1.00 28.44 175 HIS A O 1
ATOM 1335 N N . TYR A 1 179 ? 3.101 26.013 11.395 1.00 27.44 176 TYR A N 1
ATOM 1336 C CA . TYR A 1 179 ? 3.289 27.443 11.628 1.00 27.73 176 TYR A CA 1
ATOM 1337 C C . TYR A 1 179 ? 3.558 28.295 10.393 1.00 27.81 176 TYR A C 1
ATOM 1338 O O . TYR A 1 179 ? 3.240 29.480 10.381 1.00 27.51 176 TYR A O 1
ATOM 1347 N N . PHE A 1 180 ? 4.168 27.706 9.373 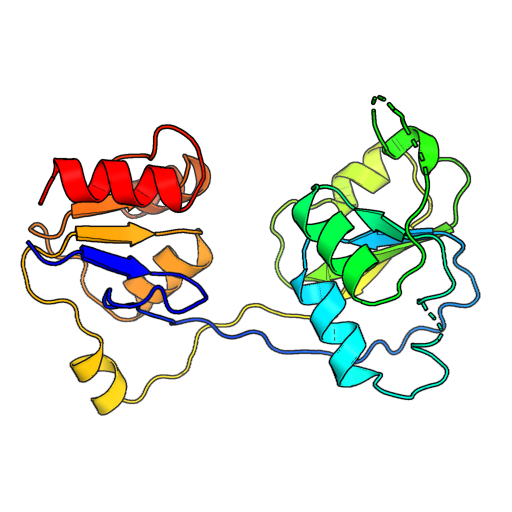1.00 27.37 177 PHE A N 1
ATOM 1348 C CA . PHE A 1 180 ? 4.710 28.481 8.268 1.00 28.16 177 PHE A CA 1
ATOM 1349 C C 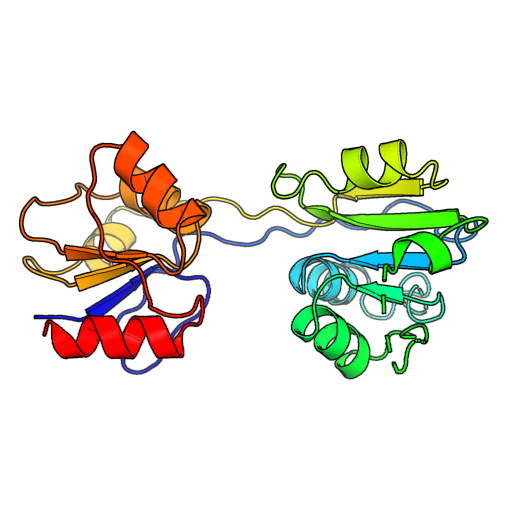. PHE A 1 180 ? 4.284 27.938 6.922 1.00 28.15 177 PHE A C 1
ATOM 1350 O O . PHE A 1 180 ? 4.268 26.720 6.705 1.00 28.64 177 PHE A O 1
ATOM 1358 N N . GLU A 1 181 ? 3.955 28.845 6.016 1.00 28.61 178 GLU A N 1
ATOM 1359 C CA . GLU A 1 181 ? 3.728 28.500 4.621 1.00 29.48 178 GLU A CA 1
ATOM 1360 C C . GLU A 1 181 ? 5.040 27.961 4.041 1.00 29.11 178 GLU A C 1
ATOM 1361 O O . GLU A 1 181 ? 6.122 28.490 4.305 1.00 28.87 178 GLU A O 1
ATOM 1367 N N . PHE A 1 182 ? 4.945 26.873 3.292 1.00 29.23 179 PHE A N 1
ATOM 1368 C CA . PHE A 1 182 ? 6.073 26.414 2.539 1.00 29.39 179 PHE A CA 1
ATOM 1369 C C . PHE A 1 182 ? 6.039 27.122 1.190 1.00 29.64 179 PHE A C 1
ATOM 1370 O O . PHE A 1 182 ? 5.263 26.770 0.288 1.00 29.60 179 PHE A O 1
ATOM 1378 N N . LEU A 1 183 ? 6.881 28.141 1.091 1.00 30.32 180 LEU A N 1
ATOM 1379 C CA . LEU A 1 183 ? 7.042 28.933 -0.118 1.00 31.04 180 LEU A CA 1
ATOM 1380 C C . LEU A 1 183 ? 7.629 28.072 -1.225 1.00 30.81 180 LEU A C 1
ATOM 1381 O O . LEU A 1 183 ? 8.482 27.211 -0.974 1.00 30.26 180 LEU A O 1
ATOM 1386 N N . GLU A 1 184 ? 7.171 28.303 -2.452 1.00 31.35 181 GLU A N 1
ATOM 1387 C CA . GLU A 1 184 ? 7.675 27.560 -3.612 1.00 31.49 181 GLU A CA 1
ATOM 1388 C C . GLU A 1 184 ? 9.195 27.740 -3.788 1.00 31.06 181 GLU A C 1
ATOM 1389 O O . GLU A 1 184 ? 9.879 26.831 -4.268 1.00 31.88 181 GLU A O 1
ATOM 1391 N N . ASN A 1 185 ? 9.710 28.895 -3.371 1.00 30.26 182 ASN A N 1
ATOM 1392 C CA . ASN A 1 185 ? 11.137 29.200 -3.482 1.00 29.70 182 ASN A CA 1
ATOM 1393 C C . ASN A 1 185 ? 12.040 28.640 -2.353 1.00 29.26 182 ASN A C 1
ATOM 1394 O O . ASN A 1 185 ? 13.278 28.732 -2.427 1.00 29.40 182 ASN A O 1
ATOM 1399 N N . TYR A 1 186 ? 11.430 28.049 -1.322 1.00 28.04 183 TYR A N 1
ATOM 1400 C CA . TYR A 1 186 ? 12.204 27.287 -0.349 1.00 27.38 183 TYR A CA 1
ATOM 1401 C C . TYR A 1 186 ? 12.664 26.012 -1.041 1.00 26.88 183 TYR A C 1
ATOM 1402 O O . TYR A 1 186 ? 12.007 25.535 -1.977 1.00 26.15 183 TYR A O 1
ATOM 1411 N N . THR A 1 187 ? 13.787 25.467 -0.579 1.00 26.13 184 THR A N 1
ATOM 1412 C CA . THR A 1 187 ? 14.191 24.115 -0.963 1.00 25.53 184 THR A CA 1
ATOM 1413 C C . THR A 1 187 ? 14.283 23.245 0.288 1.00 24.93 184 THR A C 1
ATOM 1414 O O . THR A 1 187 ? 15.042 23.554 1.202 1.00 25.02 184 THR A O 1
ATOM 1418 N N . ALA A 1 188 ? 13.494 22.170 0.324 1.00 24.08 185 ALA A N 1
ATOM 1419 C CA . ALA A 1 188 ? 13.504 21.224 1.441 1.00 23.18 185 ALA A CA 1
ATOM 1420 C C . ALA A 1 188 ? 14.579 20.153 1.248 1.00 23.29 185 ALA A C 1
ATOM 1421 O O . ALA A 1 188 ? 14.788 19.634 0.136 1.00 22.06 185 ALA A O 1
ATOM 1423 N N . ILE A 1 189 ? 15.240 19.832 2.353 1.00 22.15 186 ILE A N 1
ATOM 1424 C CA . ILE A 1 189 ? 16.126 18.704 2.427 1.00 22.27 186 ILE A CA 1
ATOM 1425 C C . ILE A 1 189 ? 15.611 17.747 3.499 1.00 22.37 186 ILE A C 1
ATOM 1426 O O . ILE A 1 189 ? 15.225 18.174 4.588 1.00 21.81 186 ILE A O 1
ATOM 1431 N N . SER A 1 190 ? 15.606 16.454 3.177 1.00 22.11 187 SER A N 1
ATOM 1432 C CA . SER A 1 190 ? 15.176 15.437 4.116 1.00 22.31 187 SER A CA 1
ATOM 1433 C C . SER A 1 190 ? 16.346 14.581 4.512 1.00 22.27 187 SER A C 1
ATOM 1434 O O . SER A 1 190 ? 17.153 14.191 3.655 1.00 21.31 187 SER A O 1
ATOM 1437 N N . ILE A 1 191 ? 16.427 14.261 5.803 1.00 22.16 188 ILE A N 1
ATOM 1438 C CA . ILE A 1 191 ? 17.490 13.370 6.295 1.00 22.06 188 ILE A CA 1
ATOM 1439 C C . ILE A 1 191 ? 17.405 11.955 5.687 1.00 22.31 188 ILE A C 1
ATOM 1440 O O . ILE A 1 191 ? 18.431 11.307 5.431 1.00 22.77 188 ILE A O 1
ATOM 1445 N N . GLY A 1 192 ? 16.185 11.478 5.451 1.00 22.13 189 GLY A N 1
ATOM 1446 C CA . GLY A 1 192 ? 15.964 10.137 4.884 1.00 22.15 189 GLY A CA 1
ATOM 1447 C C . GLY A 1 192 ? 14.561 10.084 4.301 1.00 22.44 189 GLY A C 1
ATOM 1448 O O . GLY A 1 192 ? 13.818 11.073 4.403 1.00 21.45 189 GLY A O 1
ATOM 1449 N N . ASN A 1 193 ? 14.191 8.941 3.710 1.00 22.65 190 ASN A N 1
ATOM 1450 C CA . ASN A 1 193 ? 12.936 8.870 2.943 1.00 23.38 190 ASN A CA 1
ATOM 1451 C C . ASN A 1 193 ? 11.667 8.925 3.782 1.00 23.51 190 ASN A C 1
ATOM 1452 O O . ASN A 1 193 ? 10.633 9.351 3.296 1.00 24.08 190 ASN A O 1
ATOM 1457 N N . THR A 1 194 ? 11.724 8.516 5.045 1.00 24.09 191 THR A N 1
ATOM 1458 C CA . THR A 1 194 ? 10.517 8.605 5.856 1.00 24.49 191 THR A CA 1
ATOM 1459 C C . THR A 1 194 ? 10.100 10.069 5.997 1.00 23.82 191 THR A C 1
ATOM 1460 O O . THR A 1 194 ? 8.922 10.404 5.863 1.00 23.38 191 THR A O 1
ATOM 1464 N N . THR A 1 195 ? 11.074 10.942 6.224 1.00 23.75 192 THR A N 1
ATOM 1465 C CA . THR A 1 195 ? 10.823 12.396 6.268 1.00 23.50 192 THR A CA 1
ATOM 1466 C C . THR A 1 195 ? 10.373 12.906 4.894 1.00 23.80 192 THR A C 1
ATOM 1467 O O . THR A 1 195 ? 9.355 13.598 4.775 1.00 23.43 192 THR A O 1
ATOM 1471 N N . ALA A 1 196 ? 11.123 12.526 3.866 1.00 23.29 193 ALA A N 1
ATOM 1472 C CA . ALA A 1 196 ? 10.847 12.970 2.507 1.00 23.78 193 ALA A CA 1
ATOM 1473 C C . ALA A 1 196 ? 9.466 12.540 2.019 1.00 23.58 193 ALA A C 1
ATOM 1474 O O . ALA A 1 196 ? 8.773 13.319 1.375 1.00 23.78 193 ALA A O 1
ATOM 1476 N N . LEU A 1 197 ? 9.071 11.308 2.337 1.00 23.54 194 LEU A N 1
ATOM 1477 C CA . LEU A 1 197 ? 7.791 10.784 1.862 1.00 24.24 194 LEU A CA 1
ATOM 1478 C C . LEU A 1 197 ? 6.609 11.384 2.626 1.00 24.32 194 LEU A C 1
ATOM 1479 O O . LEU A 1 197 ? 5.502 11.526 2.084 1.00 24.18 194 LEU A O 1
ATOM 1484 N N . TYR A 1 198 ? 6.856 11.765 3.875 1.00 24.45 195 TYR A N 1
ATOM 1485 C CA . TYR A 1 198 ? 5.869 12.546 4.619 1.00 23.97 195 TYR A CA 1
ATOM 1486 C C . TYR A 1 198 ? 5.667 13.912 3.953 1.00 23.65 195 TYR A C 1
ATOM 1487 O O . TYR A 1 198 ? 4.534 14.312 3.664 1.00 23.14 195 TYR A O 1
ATOM 1496 N N . LEU A 1 199 ? 6.764 14.628 3.706 1.00 22.94 196 LEU A N 1
ATOM 1497 C CA . LEU A 1 199 ? 6.696 15.895 2.969 1.00 23.26 196 LEU A CA 1
ATOM 1498 C C . LEU A 1 199 ? 5.979 15.775 1.612 1.00 23.24 196 LEU A C 1
ATOM 1499 O O . LEU A 1 199 ? 5.167 16.621 1.239 1.00 22.12 196 LEU A O 1
ATOM 1504 N N . GLN A 1 200 ? 6.293 14.718 0.876 1.00 24.18 197 GLN A N 1
ATOM 1505 C CA . GLN A 1 200 ? 5.682 14.506 -0.439 1.00 25.67 197 GLN A CA 1
ATOM 1506 C C . GLN A 1 200 ? 4.159 14.263 -0.329 1.00 26.37 197 GLN A C 1
ATOM 1507 O O . GLN A 1 200 ? 3.391 14.696 -1.192 1.00 26.42 197 GLN A O 1
ATOM 1513 N N . GLU A 1 201 ? 3.733 13.589 0.744 1.00 27.20 198 GLU A N 1
ATOM 1514 C CA . GLU A 1 201 ? 2.313 13.409 1.051 1.00 28.79 198 GLU A CA 1
ATOM 1515 C C . GLU A 1 201 ? 1.652 14.781 1.205 1.00 28.37 198 GLU A C 1
ATOM 1516 O O . GLU A 1 201 ? 0.497 14.974 0.819 1.00 27.95 198 GLU A O 1
ATOM 1522 N N . GLN A 1 202 ? 2.411 15.737 1.750 1.00 28.40 199 GLN A N 1
ATOM 1523 C CA . GLN A 1 202 ? 1.929 17.100 1.944 1.00 28.45 199 GLN A CA 1
ATOM 1524 C C . GLN A 1 202 ? 2.064 17.932 0.663 1.00 28.07 199 GLN A C 1
ATOM 1525 O O . GLN A 1 202 ? 1.795 19.122 0.670 1.00 28.56 199 GLN A O 1
ATOM 1531 N N . GLY A 1 203 ? 2.509 17.320 -0.429 1.00 27.65 200 GLY A N 1
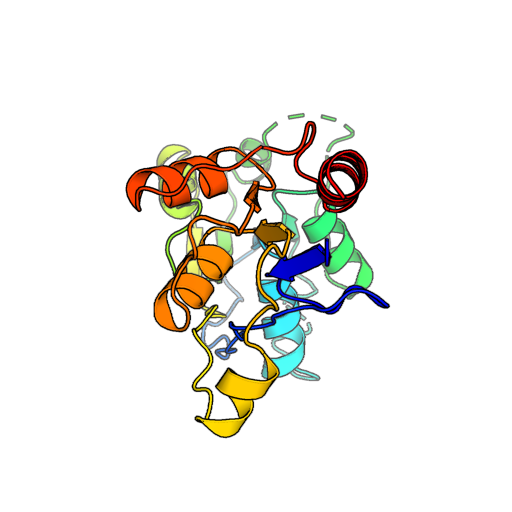ATOM 1532 C CA . GLY A 1 203 ? 2.728 18.063 -1.678 1.00 27.43 200 GLY A CA 1
ATOM 1533 C C . GLY A 1 203 ? 4.057 18.796 -1.765 1.00 27.47 200 GLY A C 1
ATOM 1534 O O . GLY A 1 203 ? 4.249 19.657 -2.627 1.00 26.97 200 GLY A O 1
ATOM 1535 N N . ILE A 1 204 ? 4.988 18.451 -0.883 1.00 27.10 201 ILE A N 1
ATOM 1536 C CA . ILE A 1 204 ? 6.270 19.142 -0.845 1.00 26.85 201 ILE A CA 1
ATOM 1537 C C . ILE A 1 204 ? 7.447 18.276 -1.291 1.00 26.26 201 ILE A C 1
ATOM 1538 O O . ILE A 1 204 ? 7.768 17.276 -0.654 1.00 25.99 201 ILE A O 1
ATOM 1543 N N . PRO A 1 205 ? 8.111 18.683 -2.383 1.00 26.23 202 PRO A N 1
ATOM 1544 C CA . PRO A 1 205 ? 9.298 17.958 -2.836 1.00 26.34 202 PRO A CA 1
ATOM 1545 C C . PRO A 1 205 ? 10.503 18.267 -1.943 1.00 25.85 202 PRO A C 1
ATOM 1546 O O . PRO A 1 205 ? 10.569 19.334 -1.314 1.00 26.09 202 PRO A O 1
ATOM 1550 N N . SER A 1 206 ? 11.443 17.340 -1.877 1.00 24.99 203 SER A N 1
ATOM 1551 C CA . SER A 1 206 ? 12.681 17.577 -1.163 1.00 24.78 203 SER A CA 1
ATOM 1552 C C . SER A 1 206 ? 13.767 16.689 -1.736 1.00 24.46 203 SER A C 1
ATOM 1553 O O . SER A 1 206 ? 13.475 15.656 -2.333 1.00 24.68 203 SER A O 1
ATOM 1556 N N . TYR A 1 207 ? 15.012 17.098 -1.530 1.00 23.62 204 TYR A N 1
ATOM 1557 C CA . TYR A 1 207 ? 16.159 16.264 -1.821 1.00 23.83 204 TYR A CA 1
ATOM 1558 C C . TYR A 1 207 ? 16.539 15.520 -0.564 1.00 23.09 204 TYR A C 1
ATOM 1559 O O . TYR A 1 207 ? 16.358 16.028 0.556 1.00 23.41 204 TYR A O 1
ATOM 1568 N N . ILE A 1 208 ? 17.077 14.322 -0.737 1.00 22.01 205 ILE A N 1
ATOM 1569 C CA . ILE A 1 208 ? 17.385 13.472 0.406 1.00 21.41 205 ILE A CA 1
ATOM 1570 C C . ILE A 1 208 ? 18.885 13.332 0.562 1.00 21.55 205 ILE A C 1
ATOM 1571 O O . ILE A 1 208 ? 19.589 13.057 -0.416 1.00 22.50 205 ILE A O 1
ATOM 1576 N N . ALA A 1 209 ? 19.376 13.506 1.784 1.00 21.13 206 ALA A N 1
ATOM 1577 C CA . ALA A 1 209 ? 20.783 13.211 2.122 1.00 21.73 206 ALA A CA 1
ATOM 1578 C C . ALA A 1 209 ? 21.237 11.804 1.688 1.00 21.36 206 ALA A C 1
ATOM 1579 O O . ALA A 1 209 ? 20.429 10.860 1.657 1.00 21.44 206 ALA A O 1
ATOM 1581 N N . LYS A 1 210 ? 22.522 11.666 1.350 1.00 21.61 207 LYS A N 1
ATOM 1582 C CA . LYS A 1 210 ? 23.042 10.388 0.830 1.00 22.77 207 LYS A CA 1
ATOM 1583 C C . LYS A 1 210 ? 23.151 9.288 1.894 1.00 22.72 207 LYS A C 1
ATOM 1584 O O . LYS A 1 210 ? 23.183 8.104 1.560 1.00 22.64 207 LYS A O 1
ATOM 1590 N N . LYS A 1 211 ? 23.237 9.714 3.148 1.00 23.02 208 LYS A N 1
ATOM 1591 C CA . LYS A 1 211 ? 23.204 8.876 4.354 1.00 24.91 208 LYS A CA 1
ATOM 1592 C C . LYS A 1 211 ? 22.328 9.667 5.313 1.00 24.81 208 LYS A C 1
ATOM 1593 O O . LYS A 1 211 ? 22.322 10.901 5.251 1.00 23.94 208 LYS A O 1
ATOM 1599 N N . PRO A 1 212 ? 21.611 8.968 6.223 1.00 25.59 209 PRO A N 1
ATOM 1600 C CA . PRO A 1 212 ? 20.751 9.726 7.141 1.00 25.75 209 PRO A CA 1
ATOM 1601 C C . PRO A 1 212 ? 21.524 10.264 8.356 1.00 25.89 209 PRO A C 1
ATOM 1602 O O . PRO A 1 212 ? 21.320 9.822 9.488 1.00 25.35 209 PRO A O 1
ATOM 1606 N N . SER A 1 213 ? 22.402 11.227 8.099 1.00 25.34 210 SER A N 1
ATOM 1607 C CA . SER A 1 213 ? 23.155 11.891 9.152 1.00 25.33 210 SER A CA 1
ATOM 1608 C C . SER A 1 213 ? 23.035 13.400 8.969 1.00 24.77 210 SER A C 1
ATOM 1609 O O . SER A 1 213 ? 22.716 13.873 7.873 1.00 24.26 210 SER A O 1
ATOM 1612 N N . LEU A 1 214 ? 23.270 14.150 10.044 1.00 24.19 211 LEU A N 1
ATOM 1613 C CA . LEU A 1 214 ? 23.282 15.607 9.977 1.00 24.71 211 LEU A CA 1
ATOM 1614 C C . LEU A 1 214 ? 24.383 16.077 9.039 1.00 24.51 211 LEU A C 1
ATOM 1615 O O . LEU A 1 214 ? 24.191 17.033 8.286 1.00 24.15 211 LEU A O 1
ATOM 1620 N N . GLU A 1 215 ? 25.524 15.392 9.093 1.00 23.94 212 GLU A N 1
ATOM 1621 C CA . GLU A 1 215 ? 26.663 15.712 8.242 1.00 25.09 212 GLU A CA 1
ATOM 1622 C C . GLU A 1 215 ? 26.323 15.631 6.754 1.00 24.34 212 GLU A C 1
ATOM 1623 O O . GLU A 1 215 ? 26.630 16.553 5.994 1.00 24.43 212 GLU A O 1
ATOM 1629 N N . ALA A 1 216 ? 25.690 14.536 6.342 1.00 23.81 213 ALA A N 1
ATOM 1630 C CA . ALA A 1 216 ? 25.245 14.391 4.955 1.00 23.45 213 ALA A CA 1
ATOM 1631 C C . ALA A 1 216 ? 24.176 15.415 4.555 1.00 23.15 213 ALA A C 1
ATOM 1632 O O . ALA A 1 216 ? 24.132 15.827 3.397 1.00 23.13 213 ALA A O 1
ATOM 1634 N N . CYS A 1 217 ? 23.333 15.838 5.499 1.00 22.43 214 CYS A N 1
ATOM 1635 C CA . CYS A 1 217 ? 22.348 16.885 5.226 1.00 22.70 214 CYS A CA 1
ATOM 1636 C C . CYS A 1 217 ? 23.022 18.218 4.886 1.00 22.92 214 CYS A C 1
ATOM 1637 O O . CYS A 1 217 ? 22.549 18.977 4.031 1.00 22.01 214 CYS A O 1
ATOM 1640 N N . LEU A 1 218 ? 24.090 18.534 5.610 1.00 22.94 215 LEU A N 1
ATOM 1641 C CA . LEU A 1 218 ? 24.802 19.776 5.355 1.00 23.48 215 LEU A CA 1
ATOM 1642 C C . LEU A 1 218 ? 25.576 19.739 4.024 1.00 23.79 215 LEU A C 1
ATOM 1643 O O . LEU A 1 218 ? 25.583 20.739 3.290 1.00 23.61 215 LEU A O 1
ATOM 1648 N N . GLU A 1 219 ? 26.208 18.604 3.715 1.00 23.53 216 GLU A N 1
ATOM 1649 C CA . GLU A 1 219 ? 26.901 18.468 2.432 1.00 25.46 216 GLU A CA 1
ATOM 1650 C C . GLU A 1 219 ? 25.916 18.778 1.314 1.00 24.64 216 GLU A C 1
ATOM 1651 O O . GLU A 1 219 ? 26.196 19.592 0.447 1.00 24.88 216 GLU A O 1
ATOM 1657 N N . LEU A 1 220 ? 24.747 18.153 1.374 1.00 24.77 217 LEU A N 1
ATOM 1658 C CA . LEU A 1 220 ? 23.706 18.384 0.381 1.00 24.87 217 LEU A CA 1
ATOM 1659 C C . LEU A 1 220 ? 23.289 19.856 0.355 1.00 25.00 217 LEU A C 1
ATOM 1660 O O . LEU A 1 220 ? 23.250 20.461 -0.718 1.00 24.74 217 LEU A O 1
ATOM 1665 N N . ALA A 1 221 ? 22.999 20.428 1.528 1.00 24.69 218 ALA A N 1
ATOM 1666 C CA . ALA A 1 221 ? 22.606 21.839 1.612 1.00 25.46 218 ALA A CA 1
ATOM 1667 C C . ALA A 1 221 ? 23.649 22.768 0.992 1.00 26.12 218 ALA A C 1
ATOM 1668 O O . ALA A 1 221 ? 23.308 23.657 0.196 1.00 26.26 218 ALA A O 1
ATOM 1670 N N . LEU A 1 222 ? 24.917 22.542 1.331 1.00 26.92 219 LEU A N 1
ATOM 1671 C CA . LEU A 1 222 ? 26.005 23.386 0.826 1.00 28.29 219 LEU A CA 1
ATOM 1672 C C . LEU A 1 222 ? 26.196 23.261 -0.684 1.00 29.29 219 LEU A C 1
ATOM 1673 O O . LEU A 1 222 ? 26.565 24.233 -1.331 1.00 29.58 219 LEU A O 1
ATOM 1678 N N . SER A 1 223 ? 25.942 22.080 -1.242 1.00 30.03 220 SER A N 1
ATOM 1679 C CA . SER A 1 223 ? 26.037 21.904 -2.693 1.00 31.62 220 SER A CA 1
ATOM 1680 C C . SER A 1 223 ? 24.985 22.744 -3.432 1.00 32.39 220 SER A C 1
ATOM 1681 O O . SER A 1 223 ? 25.056 22.922 -4.644 1.00 33.08 220 SER A O 1
ATOM 1684 N N . LEU A 1 224 ? 24.008 23.252 -2.688 1.00 33.08 221 LEU A N 1
ATOM 1685 C CA . LEU A 1 224 ? 22.870 23.954 -3.276 1.00 34.15 221 LEU A CA 1
ATOM 1686 C C . LEU A 1 224 ? 22.846 25.446 -2.947 1.00 34.67 221 LEU A C 1
ATOM 1687 O O . LEU A 1 224 ? 21.999 26.184 -3.462 1.00 35.30 221 LEU A O 1
ATOM 1692 N N . ARG A 1 225 ? 23.773 25.899 -2.106 1.00 35.27 222 ARG A N 1
ATOM 1693 C CA . ARG A 1 225 ? 23.714 27.271 -1.598 1.00 36.28 222 ARG A CA 1
ATOM 1694 C C . ARG A 1 225 ? 24.015 28.295 -2.704 1.00 36.18 222 ARG A C 1
ATOM 1695 O O . ARG A 1 225 ? 23.623 29.458 -2.588 1.00 36.16 222 ARG A O 1
#

Foldseek 3Di:
DAEEELDCDDDPPHHYNNFKDKDFDDDPDDCVQFQEEEEADLSLVVSLCPNQPPHVSSCCLARAYDYDDPVSLVSNVVVNRHHDDPCPCLVVQPPGEYEYADAPDDDPCVVVVNVVSVGNYDYDHTMYIGGDDDDPVRLVVRADDFLYEYEYLDLVSVVNCVVRDDDDPSYAYEYLDVVNQVSCVVVVHHHHYFPHNDPVSSVVVVVVVD

CATH classification: 3.40.50.10090 (+1 more: 3.40.50.10090)

Sequence (210 aa):
REIVWVHSQRIAPYKTLILNEFCCYYPLELDPTPFNALIFTSKNAVFSLLETLKNSSPKLKLQNIPAYALSEPTAKTLQDHHFKVAFGEEIFPLLEKKSVLYLRAKEIVSSLDTILLEHGIDFKQAVVYENKLKHLTLSEQNALKPKEKSILIFTAISHAKAFLHYFEFLENYTAISIGNTTALYLQEQGIPSYIAKKPSLEACLELALSLR

Organism: Helicobacter pylori (strain ATCC 700392 / 26695) (NCBI:txid85962)

InterPro domains:
  IPR003754 Tetrapyrrole biosynthesis, uroporphyrinogen III synthase [PF02602] (34-215)
  IPR003754 Tetrapyrrole biosynthesis, uroporphyrinogen III synthase [cd06578] (34-213)
  IPR036108 Tetrapyrrole biosynthesis, uroporphyrinogen III synthase superfamily [G3DSA:3.40.50.10090] (26-138)
  IPR036108 Tetrapyrrole biosynthesis, uroporphyrinogen III synthase superfamily [G3DSA:3.40.50.10090] (144-220)
  IPR036108 Tetrapyrrole biosynthesis, uroporphyrinogen III synthase superfamily [SSF69618] (20-219)
  IPR039793 Uroporphyrinogen-III synthase [PTHR38042] (26-220)

Nearest PDB structures (foldseek):
  3p9z-assembly1_A  TM=1.005E+00  e=2.464E-43  Helicobacter pylori
  3mw8-assembly1_A  TM=6.609E-01  e=2.469E-08  Shewanella amazonensis SB2B
  3re1-assembly1_A  TM=6.813E-01  e=1.548E-07  Pseudomonas syringae pv. tomato str. DC3000
  3re1-assembly2_B  TM=7.085E-01  e=3.756E-07  Pseudomonas syringae pv. tomato str. DC3000
  3gfg-assembly5_I  TM=2.359E-01  e=7.258E+00  Bacillus subtilis subsp. subtilis str. 168

B-factor: mean 30.95, std 6.74, range [18.49, 62.35]

Solvent-accessible surface area: 11999 Å² total

Radius of gyration: 19.39 Å; Cα contacts (8 Å, |Δi|>4): 378; chains: 1; bounding box: 29×53×48 Å